Protein AF-A0A1F6RGQ3-F1 (afdb_monomer)

Solvent-accessible surface area (backbone atoms only — not comparable to full-atom values): 19215 Å² total; per-residue (Å²): 129,83,81,90,58,94,52,53,62,43,34,39,38,18,17,31,73,77,23,48,53,70,57,53,47,50,30,49,38,47,35,77,50,31,28,54,48,66,13,35,48,62,77,58,36,88,62,44,68,68,55,43,74,73,49,73,58,72,74,82,49,73,66,56,50,46,48,50,39,33,23,44,48,41,10,40,60,72,19,42,63,79,27,60,59,76,92,80,70,94,81,65,55,71,70,44,52,53,52,32,59,61,49,69,73,38,85,64,54,86,68,50,71,46,72,64,48,40,41,51,54,50,54,51,51,56,13,48,76,67,73,15,45,21,43,34,46,45,34,36,70,33,49,82,26,49,72,62,44,36,73,78,36,78,67,36,38,37,32,37,26,40,49,58,67,56,39,29,43,52,53,37,78,67,35,85,52,66,71,43,66,74,50,53,76,63,56,48,53,52,53,45,51,53,34,51,55,37,48,60,54,43,59,77,70,33,73,88,36,43,47,80,43,50,38,64,51,44,41,77,40,40,70,64,47,48,42,56,49,20,58,72,66,77,47,80,75,53,80,58,31,60,74,35,72,38,85,54,97,84,45,89,89,30,80,90,42,68,43,66,68,60,64,66,68,58,48,36,74,81,72,46,54,60,66,53,49,41,53,48,47,69,78,37,44,77,58,29,61,78,69,72,49,79,81,72,94,52,76,94,45,83,91,65,39,62,65,54,57,56,49,50,74,71,50,89,48,81,81,31,51,64,52,33,52,56,48,51,55,51,53,51,35,52,77,68,73,40,85,132

Structure (mmCIF, N/CA/C/O backbone):
data_AF-A0A1F6RGQ3-F1
#
_entry.id   AF-A0A1F6RGQ3-F1
#
loop_
_atom_site.group_PDB
_atom_site.id
_atom_site.type_symbol
_atom_site.label_atom_id
_atom_site.label_alt_id
_atom_site.label_comp_id
_atom_site.label_asym_id
_atom_site.label_entity_id
_atom_site.label_seq_id
_atom_site.pdbx_PDB_ins_code
_atom_site.Cartn_x
_atom_site.Cartn_y
_atom_site.Cartn_z
_atom_site.occupancy
_atom_site.B_iso_or_equiv
_atom_site.auth_seq_id
_atom_site.auth_comp_id
_atom_site.auth_asym_id
_atom_site.auth_atom_id
_atom_site.pdbx_PDB_model_num
ATOM 1 N N . MET A 1 1 ? -12.127 -12.716 16.229 1.00 34.88 1 MET A N 1
ATOM 2 C CA . MET A 1 1 ? -13.567 -12.555 16.547 1.00 34.88 1 MET A CA 1
ATOM 3 C C . MET A 1 1 ? -14.310 -12.128 15.283 1.00 34.88 1 MET A C 1
ATOM 5 O O . MET A 1 1 ? -13.694 -11.434 14.484 1.00 34.88 1 MET A O 1
ATOM 9 N N . PRO A 1 2 ? -15.579 -12.515 15.053 1.00 36.00 2 PRO A N 1
ATOM 10 C CA . PRO A 1 2 ? -16.375 -11.900 13.990 1.00 36.00 2 PRO A CA 1
ATOM 11 C C . PRO A 1 2 ? -16.543 -10.401 14.289 1.00 36.00 2 PRO A C 1
ATOM 13 O O . PRO A 1 2 ? -16.794 -10.032 15.439 1.00 36.00 2 PRO A O 1
ATOM 16 N N . ARG A 1 3 ? -16.352 -9.539 13.280 1.00 51.22 3 ARG A N 1
ATOM 17 C CA . ARG A 1 3 ? -16.480 -8.080 13.424 1.00 51.22 3 ARG A CA 1
ATOM 18 C C . ARG A 1 3 ? -17.879 -7.735 13.932 1.00 51.22 3 ARG A C 1
ATOM 20 O O . ARG A 1 3 ? -18.865 -7.994 13.255 1.00 51.22 3 ARG A O 1
ATOM 27 N N . LYS A 1 4 ? -17.951 -7.153 15.130 1.00 42.56 4 LYS A N 1
ATOM 28 C CA . LYS A 1 4 ? -19.197 -6.694 15.768 1.00 42.56 4 LYS A CA 1
ATOM 29 C C . LYS A 1 4 ? -19.623 -5.276 15.343 1.00 42.56 4 LYS A C 1
ATOM 31 O O . LYS A 1 4 ? -20.556 -4.740 15.921 1.00 42.56 4 LYS A O 1
ATOM 36 N N . GLU A 1 5 ? -18.958 -4.654 14.370 1.00 54.88 5 GLU A N 1
ATOM 37 C CA . GLU A 1 5 ? -19.299 -3.308 13.884 1.00 54.88 5 GLU A CA 1
ATOM 38 C C . GLU A 1 5 ? -19.708 -3.318 12.412 1.00 54.88 5 GLU A C 1
ATOM 40 O O . GLU A 1 5 ? -19.164 -4.082 11.619 1.00 54.88 5 GLU A O 1
ATOM 45 N N . ASN A 1 6 ? -20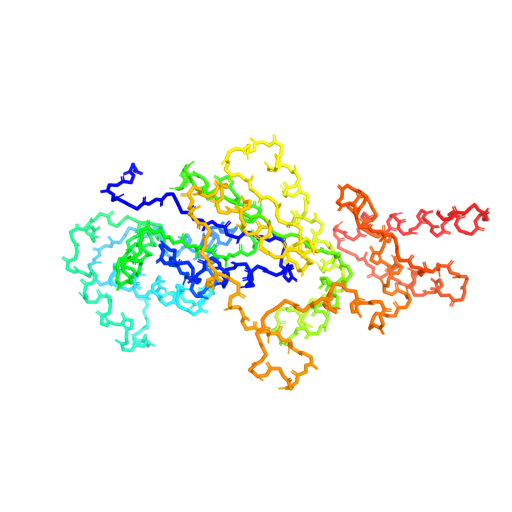.614 -2.401 12.055 1.00 58.72 6 ASN A N 1
ATOM 46 C CA . ASN A 1 6 ? -21.147 -2.130 10.710 1.00 58.72 6 ASN A CA 1
ATOM 47 C C . ASN A 1 6 ? -20.094 -1.670 9.670 1.00 58.72 6 ASN A C 1
ATOM 49 O O . ASN A 1 6 ? -20.450 -1.100 8.638 1.00 58.72 6 ASN A O 1
ATOM 53 N N . LEU A 1 7 ? -18.797 -1.872 9.920 1.00 70.50 7 LEU A N 1
ATOM 54 C CA . LEU A 1 7 ? -17.732 -1.475 9.006 1.00 70.50 7 LEU A CA 1
ATOM 55 C C . LEU A 1 7 ? -17.520 -2.540 7.925 1.00 70.50 7 LEU A C 1
ATOM 57 O O . LEU A 1 7 ? -17.361 -3.729 8.213 1.00 70.50 7 LEU A O 1
ATOM 61 N N . LYS A 1 8 ? -17.458 -2.099 6.664 1.00 85.75 8 LYS A N 1
ATOM 62 C CA . LYS A 1 8 ? -17.125 -2.947 5.511 1.00 85.75 8 LYS A CA 1
ATOM 63 C C . LYS A 1 8 ? -15.714 -3.543 5.667 1.00 85.75 8 LYS A C 1
ATOM 65 O O . LYS A 1 8 ? -14.856 -3.000 6.370 1.00 85.75 8 LYS A O 1
ATOM 70 N N . SER A 1 9 ? -15.456 -4.643 4.953 1.00 90.81 9 SER A N 1
ATOM 71 C CA . SER A 1 9 ? -14.143 -5.316 4.895 1.00 90.81 9 SER A CA 1
ATOM 72 C C . SER A 1 9 ? -12.971 -4.331 4.753 1.00 90.81 9 SER A C 1
ATOM 74 O O . SER A 1 9 ? -13.055 -3.406 3.944 1.00 90.81 9 SER A O 1
ATOM 76 N N . PRO A 1 10 ? -11.860 -4.486 5.487 1.00 95.75 10 PRO A N 1
ATOM 77 C CA . PRO A 1 10 ? -10.754 -3.536 5.420 1.00 95.75 10 PRO A CA 1
ATOM 78 C C . PRO A 1 10 ? -10.002 -3.649 4.093 1.00 95.75 10 PRO A C 1
ATOM 80 O O . PRO A 1 10 ? -10.051 -4.680 3.417 1.00 95.75 10 PRO A O 1
ATOM 83 N N . ILE A 1 11 ? -9.269 -2.596 3.738 1.00 98.31 11 ILE A N 1
ATOM 84 C CA . ILE A 1 11 ? -8.429 -2.574 2.539 1.00 98.31 11 ILE A CA 1
ATOM 85 C C . ILE A 1 11 ? -6.959 -2.549 2.949 1.00 98.31 11 ILE A C 1
ATOM 87 O O . ILE A 1 11 ? -6.552 -1.722 3.764 1.00 98.31 11 ILE A O 1
ATOM 91 N N . PHE A 1 12 ? -6.150 -3.400 2.322 1.00 98.00 12 PHE A N 1
ATOM 92 C CA . PHE A 1 12 ? -4.697 -3.390 2.468 1.00 98.00 12 PHE A CA 1
ATOM 93 C C . PHE A 1 12 ? -4.026 -3.154 1.120 1.00 98.00 12 PHE A C 1
ATOM 95 O O . PHE A 1 12 ? -4.001 -4.033 0.257 1.00 98.00 12 PHE A O 1
ATOM 102 N N . ILE A 1 13 ? -3.428 -1.974 0.955 1.00 98.31 13 ILE A N 1
ATOM 103 C CA . ILE A 1 13 ? -2.557 -1.680 -0.182 1.00 98.31 13 ILE A CA 1
ATOM 104 C C . ILE A 1 13 ? -1.161 -2.214 0.126 1.00 98.31 13 ILE A C 1
ATOM 106 O O . ILE A 1 13 ? -0.421 -1.693 0.964 1.00 98.31 13 ILE A O 1
ATOM 110 N N . CYS A 1 14 ? -0.800 -3.250 -0.607 1.00 96.00 14 CYS A N 1
ATOM 111 C CA . CYS A 1 14 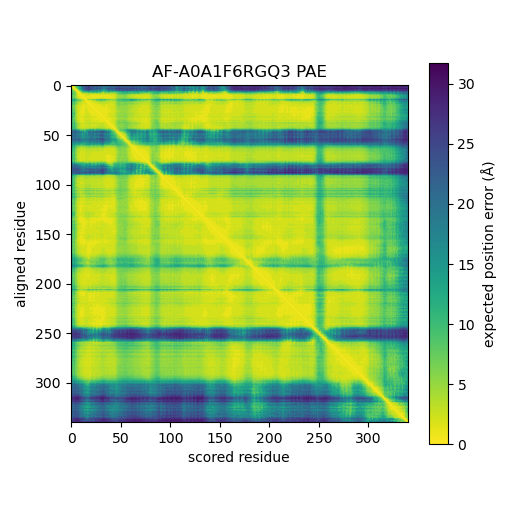? 0.486 -3.907 -0.572 1.00 96.00 14 CYS A CA 1
ATOM 112 C C . CYS A 1 14 ? 1.411 -3.361 -1.672 1.00 96.00 14 CYS A C 1
ATOM 114 O O . CYS A 1 14 ? 1.079 -2.435 -2.412 1.00 96.00 14 CYS A O 1
ATOM 116 N N . GLY A 1 15 ? 2.627 -3.899 -1.715 1.00 85.81 15 GLY A N 1
ATOM 117 C CA . GLY A 1 15 ? 3.699 -3.458 -2.595 1.00 85.81 15 GLY A CA 1
ATOM 118 C C . GLY A 1 15 ? 3.452 -3.724 -4.078 1.00 85.81 15 GLY A C 1
ATOM 119 O O . GLY A 1 15 ? 2.352 -4.071 -4.477 1.00 85.81 15 GLY A O 1
ATOM 120 N N . CYS A 1 16 ? 4.467 -3.530 -4.920 1.00 90.25 16 CYS A N 1
ATOM 121 C CA . CYS A 1 16 ? 5.871 -3.281 -4.560 1.00 90.25 16 CYS A CA 1
ATOM 122 C C . CYS A 1 16 ? 6.139 -1.846 -4.052 1.00 90.25 16 CYS A C 1
ATOM 124 O O . CYS A 1 16 ? 5.550 -0.873 -4.529 1.00 90.25 16 CYS A O 1
ATOM 126 N N . SER A 1 17 ? 7.088 -1.689 -3.118 1.00 89.50 17 SER A N 1
ATOM 127 C CA . SER A 1 17 ? 7.594 -0.371 -2.696 1.00 89.50 17 SER A CA 1
ATOM 128 C C . SER A 1 17 ? 7.969 0.496 -3.909 1.00 89.50 17 SER A C 1
ATOM 130 O O . SER A 1 17 ? 8.461 -0.014 -4.916 1.00 89.50 17 SER A O 1
ATOM 132 N N . ARG A 1 18 ? 7.694 1.806 -3.824 1.00 91.06 18 ARG A N 1
ATOM 133 C CA . ARG A 1 18 ? 7.880 2.811 -4.901 1.00 91.06 18 ARG A CA 1
ATOM 134 C C . ARG A 1 18 ? 7.070 2.600 -6.188 1.00 91.06 18 ARG A C 1
ATOM 136 O O . ARG A 1 18 ? 7.285 3.308 -7.175 1.00 91.06 18 ARG A O 1
ATOM 143 N N . SER A 1 19 ? 6.085 1.706 -6.172 1.00 94.00 19 SER A N 1
ATOM 144 C CA . SER A 1 19 ? 5.212 1.459 -7.329 1.00 94.00 19 SER A CA 1
ATOM 145 C C . SER A 1 19 ? 3.977 2.358 -7.387 1.00 94.00 19 SER A C 1
ATOM 147 O O . SER A 1 19 ? 3.141 2.167 -8.255 1.00 94.00 19 SER A O 1
ATOM 149 N N . GLY A 1 20 ? 3.853 3.349 -6.496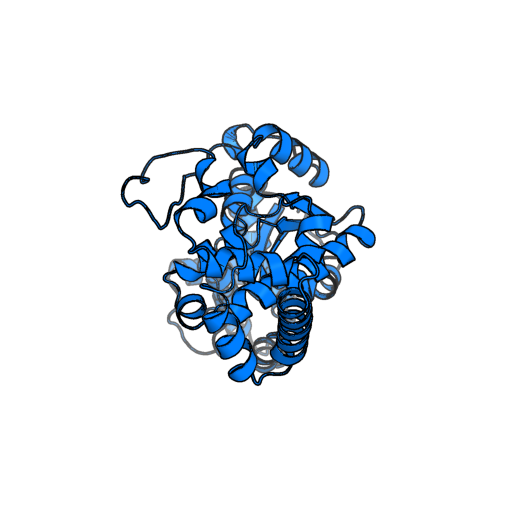 1.00 93.19 20 GLY A N 1
ATOM 150 C CA . GLY A 1 20 ? 2.681 4.235 -6.433 1.00 93.19 20 GLY A CA 1
ATOM 151 C C . GLY A 1 20 ? 1.660 3.866 -5.353 1.00 93.19 20 GLY A C 1
ATOM 152 O O . GLY A 1 20 ? 0.531 4.338 -5.399 1.00 93.19 20 GLY A O 1
ATOM 153 N N . THR A 1 21 ? 2.045 3.082 -4.346 1.00 95.19 21 THR A N 1
ATOM 154 C CA . THR A 1 21 ? 1.181 2.710 -3.210 1.00 95.19 21 THR A CA 1
ATOM 155 C C . THR A 1 21 ? 0.600 3.927 -2.471 1.00 95.19 21 THR A C 1
ATOM 157 O O . THR A 1 21 ? -0.574 3.938 -2.115 1.00 95.19 21 THR A O 1
ATOM 160 N N . THR A 1 22 ? 1.379 5.001 -2.298 1.00 93.19 22 THR A N 1
ATOM 161 C CA . THR A 1 22 ? 0.897 6.269 -1.711 1.00 93.19 22 THR A CA 1
ATOM 162 C C . THR A 1 22 ? -0.114 6.993 -2.601 1.00 93.19 22 THR A C 1
ATOM 164 O O . THR A 1 22 ? -1.073 7.567 -2.084 1.00 93.19 22 THR A O 1
ATOM 167 N N . LEU A 1 23 ? 0.075 6.957 -3.927 1.00 94.50 23 LEU A N 1
ATOM 168 C CA . LEU A 1 23 ? -0.900 7.494 -4.880 1.00 94.50 23 LEU A CA 1
ATOM 169 C C . LEU A 1 23 ? -2.220 6.730 -4.745 1.00 94.50 23 LEU A C 1
ATOM 171 O O . LEU A 1 23 ? -3.254 7.350 -4.531 1.00 94.50 23 LEU A O 1
ATOM 175 N N . LEU A 1 24 ? -2.165 5.397 -4.755 1.00 96.06 24 LEU A N 1
ATOM 176 C CA . LEU A 1 24 ? -3.346 4.548 -4.623 1.00 96.06 24 LEU A CA 1
ATOM 177 C C . LEU A 1 24 ? -4.088 4.765 -3.295 1.00 96.06 24 LEU A C 1
ATOM 179 O O . LEU A 1 24 ? -5.308 4.898 -3.282 1.00 96.06 24 LEU A O 1
ATOM 183 N N . ARG A 1 25 ? -3.357 4.910 -2.183 1.00 96.88 25 ARG A N 1
ATOM 184 C CA . ARG A 1 25 ? -3.954 5.280 -0.891 1.00 96.88 25 ARG A CA 1
ATOM 185 C C . ARG A 1 25 ? -4.657 6.635 -0.949 1.00 96.88 25 ARG A C 1
ATOM 187 O O . ARG A 1 25 ? -5.688 6.816 -0.314 1.00 96.88 25 ARG A O 1
ATOM 194 N N . THR A 1 26 ? -4.076 7.599 -1.660 1.00 95.69 26 THR A N 1
ATOM 195 C CA . THR A 1 26 ? -4.649 8.946 -1.788 1.00 95.69 26 THR A CA 1
ATOM 196 C C . THR A 1 26 ? -5.941 8.905 -2.595 1.00 95.69 26 THR A C 1
ATOM 198 O O . THR A 1 26 ? -6.927 9.480 -2.153 1.00 95.69 26 THR A O 1
ATOM 201 N N . ILE A 1 27 ? -5.951 8.165 -3.708 1.00 97.31 27 ILE A N 1
ATOM 202 C CA . ILE A 1 27 ? -7.139 7.915 -4.536 1.00 97.31 27 ILE A CA 1
ATOM 203 C C . ILE A 1 27 ? -8.269 7.328 -3.687 1.00 97.31 27 ILE A C 1
ATOM 205 O O . ILE A 1 27 ? -9.353 7.899 -3.634 1.00 97.31 27 ILE A O 1
ATOM 209 N N . LEU A 1 28 ? -8.004 6.227 -2.972 1.00 98.00 28 LEU A N 1
ATOM 210 C CA . LEU A 1 28 ? -9.019 5.593 -2.128 1.00 98.00 28 LEU A CA 1
ATOM 211 C C . LEU A 1 28 ? -9.446 6.492 -0.966 1.00 98.00 28 LEU A C 1
ATOM 213 O O . LEU A 1 28 ? -10.622 6.578 -0.657 1.00 98.00 28 LEU A O 1
ATOM 217 N N . GLY A 1 29 ? -8.515 7.215 -0.346 1.00 96.75 29 GLY A N 1
ATOM 218 C CA . GLY A 1 29 ? -8.822 8.118 0.761 1.00 96.75 29 GLY A CA 1
ATOM 219 C C . GLY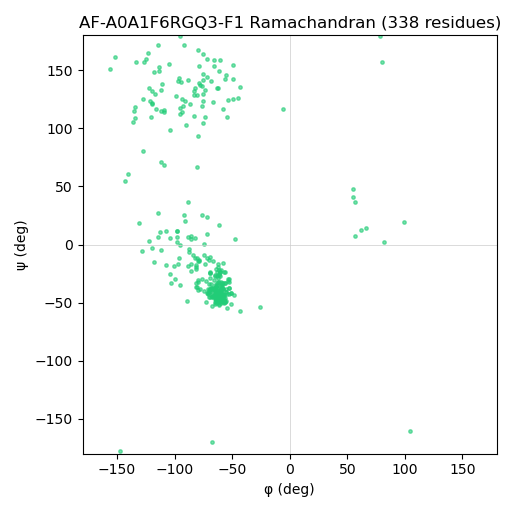 A 1 29 ? -9.602 9.377 0.384 1.00 96.75 29 GLY A C 1
ATOM 220 O O . GLY A 1 29 ? -10.078 10.071 1.281 1.00 96.75 29 GLY A O 1
ATOM 221 N N . ASN A 1 30 ? -9.707 9.691 -0.909 1.00 96.94 30 ASN A N 1
ATOM 222 C CA . ASN A 1 30 ? -10.596 10.734 -1.409 1.00 96.94 30 ASN A CA 1
ATOM 223 C C . ASN A 1 30 ? -12.050 10.249 -1.526 1.00 96.94 30 ASN A C 1
ATOM 225 O O . ASN A 1 30 ? -12.928 11.089 -1.664 1.00 96.94 30 ASN A O 1
ATOM 229 N N . HIS A 1 31 ? -12.313 8.940 -1.458 1.00 98.19 31 HIS A N 1
ATOM 230 C CA . HIS A 1 31 ? -13.671 8.399 -1.447 1.00 98.19 31 HIS A CA 1
ATOM 231 C C . HIS A 1 31 ? -14.390 8.764 -0.137 1.00 98.19 31 HIS A C 1
ATOM 233 O O . HIS A 1 31 ? -13.798 8.708 0.952 1.00 98.19 31 HIS A O 1
ATOM 239 N N . SER A 1 32 ? -15.678 9.095 -0.217 1.00 97.50 32 SER A N 1
ATOM 240 C CA . SER A 1 32 ? -16.499 9.517 0.926 1.00 97.50 32 SER A CA 1
ATOM 241 C C . SER A 1 32 ? -16.518 8.464 2.043 1.00 97.50 32 SER A C 1
ATOM 243 O O . SER A 1 32 ? -16.279 8.785 3.200 1.00 97.50 32 SER A O 1
ATOM 245 N N . ASN A 1 33 ? -16.668 7.190 1.677 1.00 97.19 33 ASN A N 1
ATOM 246 C CA . ASN A 1 33 ? -16.788 6.056 2.598 1.00 97.19 33 ASN A CA 1
ATOM 247 C C . ASN A 1 33 ? -15.462 5.405 3.067 1.00 97.19 33 ASN A C 1
ATOM 249 O O . ASN A 1 33 ? -15.501 4.482 3.879 1.00 97.19 33 ASN A O 1
ATOM 253 N N . ILE A 1 34 ? -14.288 5.829 2.567 1.00 98.19 34 ILE A N 1
ATOM 254 C CA . ILE A 1 34 ? -12.997 5.177 2.883 1.00 98.19 34 ILE A CA 1
ATOM 255 C C . ILE A 1 34 ? -12.062 6.119 3.649 1.00 98.19 34 ILE A C 1
ATOM 257 O O . ILE A 1 34 ? -11.615 7.155 3.150 1.00 98.19 34 ILE A O 1
ATOM 261 N N . TYR A 1 35 ? -11.728 5.745 4.879 1.00 97.69 35 TYR A N 1
ATOM 262 C CA . TYR A 1 35 ? -10.747 6.418 5.720 1.00 97.69 35 TYR A CA 1
ATOM 263 C C . TYR A 1 35 ? -9.323 6.009 5.342 1.00 97.69 35 TYR A C 1
ATOM 265 O O . TYR A 1 35 ? -9.002 4.823 5.268 1.00 97.69 35 TYR A O 1
ATOM 273 N N . LYS A 1 36 ? -8.437 6.987 5.121 1.00 96.06 36 LYS A N 1
ATOM 274 C CA . LYS A 1 36 ? -7.022 6.725 4.816 1.00 96.06 36 LYS A CA 1
ATOM 275 C C . LYS A 1 36 ? -6.167 6.742 6.077 1.00 96.06 36 LYS A C 1
ATOM 277 O O . LYS A 1 36 ? -5.910 7.802 6.644 1.00 96.06 36 LYS A O 1
ATOM 282 N N . ILE A 1 37 ? -5.608 5.593 6.440 1.00 96.19 37 ILE A N 1
ATOM 283 C CA . ILE A 1 37 ? -4.566 5.533 7.469 1.00 96.19 37 ILE A CA 1
ATOM 284 C C . ILE A 1 37 ? -3.311 6.237 6.930 1.00 96.19 37 ILE A C 1
ATOM 286 O O . ILE A 1 37 ? -2.801 5.910 5.852 1.00 96.19 37 ILE A O 1
ATOM 290 N N . LYS A 1 38 ? -2.825 7.259 7.641 1.00 92.00 38 LYS A N 1
ATOM 291 C CA . LYS A 1 38 ? -1.776 8.169 7.147 1.00 92.00 38 LYS A CA 1
ATOM 292 C C . LYS A 1 38 ? -0.372 7.572 7.258 1.00 92.00 38 LYS A C 1
ATOM 294 O O . LYS A 1 38 ? 0.448 7.820 6.365 1.00 92.00 38 LYS A O 1
ATOM 299 N N . GLY A 1 39 ? -0.124 6.740 8.261 1.00 88.56 39 GLY A N 1
ATOM 300 C CA . GLY A 1 39 ? 1.129 6.018 8.461 1.00 88.56 39 GLY A CA 1
ATOM 301 C C . GLY A 1 39 ? 1.292 4.766 7.590 1.00 88.56 39 GLY A C 1
ATOM 302 O O . GLY A 1 39 ? 0.356 4.310 6.934 1.00 88.56 39 GLY A O 1
ATOM 303 N N . GLU A 1 40 ? 2.516 4.234 7.556 1.00 89.75 40 GLU A N 1
ATOM 304 C CA . GLU A 1 40 ? 2.811 2.823 7.250 1.00 89.75 40 GLU A CA 1
ATOM 305 C C . GLU A 1 40 ? 2.939 2.102 8.583 1.00 89.75 40 GLU A C 1
ATOM 307 O O . GLU A 1 40 ? 3.860 2.415 9.332 1.00 89.75 40 GLU A O 1
ATOM 312 N N . THR A 1 41 ? 2.025 1.197 8.924 1.00 88.00 41 THR A N 1
ATOM 313 C CA . THR A 1 41 ? 1.954 0.688 10.303 1.00 88.00 41 THR A CA 1
ATOM 314 C C . THR A 1 41 ? 3.006 -0.385 10.572 1.00 88.00 41 THR A C 1
ATOM 316 O O . THR A 1 41 ? 3.466 -0.532 11.698 1.00 88.00 41 THR A O 1
ATOM 319 N N . PHE A 1 42 ? 3.396 -1.156 9.547 1.00 86.56 42 PHE A N 1
ATOM 320 C CA . PHE A 1 42 ? 4.290 -2.320 9.663 1.00 86.56 42 PHE A CA 1
ATOM 321 C C . PHE A 1 42 ? 3.824 -3.421 10.638 1.00 86.56 42 PHE A C 1
ATOM 323 O O . PHE A 1 42 ? 4.545 -4.408 10.820 1.00 86.56 42 PHE A O 1
ATOM 330 N N . LEU A 1 43 ? 2.608 -3.316 11.186 1.00 84.81 43 LEU A N 1
ATOM 331 C CA . LEU A 1 43 ? 2.037 -4.257 12.158 1.00 84.81 43 LEU A CA 1
ATOM 332 C C . LEU A 1 43 ? 1.852 -5.659 11.579 1.00 84.81 43 LEU A C 1
ATOM 334 O O . LEU A 1 43 ? 2.084 -6.655 12.254 1.00 84.81 43 LEU A O 1
ATOM 338 N N . PHE A 1 44 ? 1.511 -5.752 10.296 1.00 86.50 44 PHE A N 1
ATOM 339 C CA . PHE A 1 44 ? 1.239 -7.024 9.628 1.00 86.50 44 PHE A CA 1
ATOM 340 C C . PHE A 1 44 ? 2.485 -7.624 8.954 1.00 86.50 44 PHE A C 1
ATOM 342 O O . PHE A 1 44 ? 2.367 -8.386 7.999 1.00 86.50 44 PHE A O 1
ATOM 349 N N . THR A 1 45 ? 3.695 -7.292 9.429 1.00 77.25 45 THR A N 1
ATOM 350 C CA . THR A 1 45 ? 4.972 -7.706 8.809 1.00 77.25 45 THR A CA 1
ATOM 351 C C . THR A 1 45 ? 5.814 -8.651 9.686 1.00 77.25 45 THR A C 1
ATOM 353 O O . THR A 1 45 ? 5.511 -8.889 10.853 1.00 77.25 45 THR A O 1
ATOM 356 N N . LYS A 1 46 ? 6.913 -9.218 9.145 1.00 59.50 46 LYS A N 1
ATOM 357 C CA . LYS A 1 46 ? 7.803 -10.177 9.856 1.00 59.50 46 LYS A CA 1
ATOM 358 C C . LYS A 1 46 ? 8.423 -9.657 11.152 1.00 59.50 46 LYS A C 1
ATOM 360 O O . LYS A 1 46 ? 8.928 -10.477 11.915 1.00 59.50 46 LYS A O 1
ATOM 365 N N . ASN A 1 47 ? 8.419 -8.347 11.412 1.00 58.41 47 ASN A N 1
ATOM 366 C CA . ASN A 1 47 ? 9.010 -7.759 12.623 1.00 58.41 47 ASN A CA 1
ATOM 367 C C . ASN A 1 47 ? 8.215 -8.032 13.910 1.00 58.41 47 ASN A C 1
ATOM 369 O O . ASN A 1 47 ? 8.404 -7.371 14.928 1.00 58.41 47 ASN A O 1
ATOM 373 N N . LYS A 1 48 ? 7.428 -9.109 13.879 1.00 55.69 48 LYS A N 1
ATOM 374 C CA . LYS A 1 48 ? 6.977 -9.915 15.002 1.00 55.69 48 LYS A CA 1
ATOM 375 C C . LYS A 1 48 ? 7.921 -9.856 16.202 1.00 55.69 48 LYS A C 1
ATOM 377 O O . LYS A 1 48 ? 7.449 -9.451 17.232 1.00 55.69 48 LYS A O 1
ATOM 382 N N . LYS A 1 49 ? 9.231 -10.123 16.125 1.00 48.75 49 LYS A N 1
ATOM 383 C CA . LYS A 1 49 ? 10.080 -10.166 17.346 1.00 48.75 49 LYS A CA 1
ATOM 384 C C . LYS A 1 49 ? 10.109 -8.882 18.197 1.00 48.75 49 LYS A C 1
ATOM 386 O O . LYS A 1 49 ? 10.139 -8.996 19.414 1.00 48.75 49 LYS A O 1
ATOM 391 N N . LEU A 1 50 ? 10.107 -7.689 17.594 1.00 51.34 50 LEU A N 1
ATOM 392 C CA . LEU A 1 50 ? 10.117 -6.428 18.358 1.00 51.34 50 LEU A CA 1
ATOM 393 C C . LEU A 1 50 ? 8.726 -6.089 18.913 1.00 51.34 50 LEU A C 1
ATOM 395 O O . LEU A 1 50 ? 8.616 -5.653 20.051 1.00 51.34 50 LEU A O 1
ATOM 399 N N . ILE A 1 51 ? 7.682 -6.358 18.126 1.00 54.03 51 ILE A N 1
ATOM 400 C CA . ILE A 1 51 ? 6.273 -6.193 18.513 1.00 54.03 51 ILE A CA 1
ATOM 401 C C . ILE A 1 51 ? 5.921 -7.212 19.618 1.00 54.03 51 ILE A C 1
ATOM 403 O O . ILE A 1 51 ? 5.512 -6.842 20.705 1.00 54.03 51 ILE A O 1
ATOM 407 N N . ILE A 1 52 ? 6.188 -8.494 19.387 1.00 50.38 52 ILE A N 1
ATOM 408 C CA . ILE A 1 52 ? 5.945 -9.634 20.282 1.00 50.38 52 ILE A CA 1
ATOM 409 C C . ILE A 1 52 ? 6.674 -9.477 21.620 1.00 50.38 52 ILE A C 1
ATOM 411 O O . ILE A 1 52 ? 6.037 -9.625 22.653 1.00 50.38 52 ILE A O 1
ATOM 415 N N . ASN A 1 53 ? 7.961 -9.106 21.649 1.00 51.16 53 ASN A N 1
ATOM 416 C CA . ASN A 1 53 ? 8.669 -8.952 22.930 1.00 51.16 53 ASN A CA 1
ATOM 417 C C . ASN A 1 53 ? 8.108 -7.809 23.797 1.00 51.16 53 ASN A C 1
ATOM 419 O O . ASN A 1 53 ? 8.221 -7.864 25.020 1.00 51.16 53 ASN A O 1
ATOM 423 N N . ALA A 1 54 ? 7.516 -6.781 23.184 1.00 51.62 54 ALA A N 1
ATOM 424 C CA . ALA A 1 54 ? 6.832 -5.710 23.904 1.00 51.62 54 ALA A CA 1
ATOM 425 C C . ALA A 1 54 ? 5.392 -6.088 24.316 1.00 51.62 54 ALA A C 1
ATOM 427 O O . ALA A 1 54 ? 4.836 -5.430 25.188 1.00 51.62 54 ALA A O 1
ATOM 428 N N . LEU A 1 55 ? 4.796 -7.129 23.714 1.00 52.41 55 LEU A N 1
ATOM 429 C CA . LEU A 1 55 ? 3.345 -7.381 23.717 1.00 52.41 55 LEU A CA 1
ATOM 430 C C . LEU A 1 55 ? 2.924 -8.797 24.161 1.00 52.41 55 LEU A C 1
ATOM 432 O O . LEU A 1 55 ? 1.738 -9.048 24.323 1.00 52.41 55 LEU A O 1
ATOM 436 N N . GLU A 1 56 ? 3.856 -9.727 24.401 1.00 50.22 56 GLU A N 1
ATOM 437 C CA . GLU A 1 56 ? 3.571 -11.021 25.058 1.00 50.22 56 GLU A CA 1
ATOM 438 C C . GLU A 1 56 ? 3.336 -10.882 26.570 1.00 50.22 56 GLU A C 1
ATOM 440 O O . GLU A 1 56 ? 2.898 -11.826 27.230 1.00 50.22 56 GLU A O 1
ATOM 445 N N . LYS A 1 57 ? 3.590 -9.699 27.141 1.00 55.44 57 LYS A N 1
ATOM 446 C CA . LYS A 1 57 ? 3.116 -9.381 28.485 1.00 55.44 57 LYS A CA 1
ATOM 447 C C . LYS A 1 57 ? 1.626 -9.076 28.401 1.00 55.44 57 LYS A C 1
ATOM 449 O O . LYS A 1 57 ? 1.227 -8.131 27.729 1.00 55.44 57 LYS A O 1
ATOM 454 N N . LYS A 1 58 ? 0.816 -9.869 29.104 1.00 57.44 58 LYS A N 1
ATOM 455 C CA . LYS A 1 58 ? -0.602 -9.571 29.327 1.00 57.44 58 LYS A CA 1
ATOM 456 C C . LYS A 1 58 ? -0.713 -8.125 29.820 1.00 57.44 58 LYS A C 1
ATOM 458 O O . LYS A 1 58 ? -0.058 -7.797 30.811 1.00 57.44 58 LYS A O 1
ATOM 463 N N . LEU A 1 59 ? -1.513 -7.299 29.142 1.00 69.69 59 LEU A N 1
ATOM 464 C CA . LEU A 1 59 ? -1.839 -5.953 29.616 1.00 69.69 59 LEU A CA 1
ATOM 465 C C . LEU A 1 59 ? -2.404 -6.103 31.028 1.00 69.69 59 LEU A C 1
ATOM 467 O O . LEU A 1 59 ? -3.446 -6.723 31.241 1.00 69.69 59 LEU A O 1
ATOM 471 N N . SER A 1 60 ? -1.626 -5.664 32.007 1.00 68.06 60 SER A N 1
ATOM 472 C CA . SER A 1 60 ? -1.844 -5.979 33.417 1.00 68.06 60 SER A CA 1
ATOM 473 C C . SER A 1 60 ? -2.589 -4.857 34.132 1.00 68.06 60 SER A C 1
ATOM 475 O O . SER A 1 60 ? -3.119 -5.072 35.221 1.00 68.06 60 SER A O 1
ATOM 477 N N . ASN A 1 61 ? -2.634 -3.658 33.540 1.00 77.38 61 ASN A N 1
ATOM 478 C CA . ASN A 1 61 ? -3.311 -2.497 34.104 1.00 77.38 61 ASN A CA 1
ATOM 479 C C . ASN A 1 61 ? -3.821 -1.518 33.017 1.00 77.38 61 ASN A C 1
ATOM 481 O O . ASN A 1 61 ? -3.318 -1.528 31.891 1.00 77.38 61 ASN A O 1
ATOM 485 N N . PRO A 1 62 ? -4.773 -0.623 33.353 1.00 82.44 62 PRO A N 1
ATOM 486 C CA . PRO A 1 62 ? -5.339 0.344 32.406 1.00 82.44 62 PRO A CA 1
ATOM 487 C C . PRO A 1 62 ? -4.333 1.327 31.789 1.00 82.44 62 PRO A C 1
ATOM 489 O O . PRO A 1 62 ? -4.559 1.807 30.679 1.00 82.44 62 PRO A O 1
ATOM 492 N N . ASN A 1 63 ? -3.223 1.634 32.473 1.00 84.44 63 ASN A N 1
ATOM 493 C CA . ASN A 1 63 ? -2.212 2.545 31.934 1.00 84.44 63 ASN A CA 1
ATOM 494 C C . ASN A 1 63 ? -1.472 1.903 30.755 1.00 84.44 63 ASN A C 1
ATOM 496 O O . ASN A 1 63 ? -1.261 2.566 29.744 1.00 84.44 63 ASN A O 1
ATOM 500 N N . GLU A 1 64 ? -1.135 0.614 30.840 1.00 82.31 64 GLU A N 1
ATOM 501 C CA . GLU A 1 64 ? -0.525 -0.131 29.729 1.00 82.31 64 GLU A CA 1
ATOM 502 C C . GLU A 1 64 ? -1.437 -0.143 28.495 1.00 82.31 64 GLU A C 1
ATOM 504 O O . GLU A 1 64 ? -0.979 0.152 27.389 1.00 82.31 64 GLU A O 1
ATOM 509 N N . THR A 1 65 ? -2.738 -0.391 28.681 1.00 86.25 65 THR A N 1
ATOM 510 C CA . THR A 1 65 ? -3.730 -0.323 27.595 1.00 86.25 65 THR A CA 1
ATOM 511 C C . THR A 1 65 ? -3.790 1.073 26.980 1.00 86.25 65 THR A C 1
ATOM 513 O O . THR A 1 65 ? -3.768 1.219 25.756 1.00 86.25 65 THR A O 1
ATOM 516 N N . LYS A 1 66 ? -3.790 2.118 27.814 1.00 88.69 66 LYS A N 1
ATOM 517 C CA . LYS A 1 66 ? -3.785 3.512 27.361 1.00 88.69 66 LYS A CA 1
ATOM 518 C C . LYS A 1 66 ? -2.546 3.846 26.525 1.00 88.69 66 LYS A C 1
ATOM 520 O O . LYS A 1 66 ? -2.674 4.471 25.470 1.00 88.69 66 LYS A O 1
ATOM 525 N N . TYR A 1 67 ? -1.360 3.412 26.954 1.00 85.38 67 TYR A N 1
ATOM 526 C CA . TYR A 1 67 ? -0.115 3.612 26.204 1.00 85.38 67 TYR A CA 1
ATOM 527 C C . TYR A 1 67 ? -0.093 2.830 24.892 1.00 85.38 67 TYR A C 1
ATOM 529 O O . TYR A 1 67 ? 0.374 3.355 23.877 1.00 85.38 67 TYR A O 1
ATOM 537 N N . LEU A 1 68 ? -0.634 1.609 24.876 1.00 85.38 68 LEU A N 1
ATOM 538 C CA . LEU A 1 68 ? -0.792 0.837 23.647 1.00 85.38 68 LEU A CA 1
ATOM 539 C C . LEU A 1 68 ? -1.705 1.566 22.653 1.00 85.38 68 LEU A C 1
ATOM 541 O O . LEU A 1 68 ? -1.326 1.737 21.497 1.00 85.38 68 LEU A O 1
ATOM 545 N N . ILE A 1 69 ? -2.860 2.064 23.105 1.00 90.06 69 ILE A N 1
ATOM 546 C CA . ILE A 1 69 ? -3.775 2.869 22.282 1.00 90.06 69 ILE A CA 1
ATOM 547 C C . ILE A 1 69 ? -3.059 4.109 21.729 1.00 90.06 69 ILE A C 1
ATOM 549 O O . ILE A 1 69 ? -3.132 4.378 20.532 1.00 90.06 69 ILE A O 1
ATOM 553 N N . MET A 1 70 ? -2.312 4.841 22.561 1.00 89.12 70 MET A N 1
ATOM 554 C CA . MET A 1 70 ? -1.555 6.024 22.122 1.00 89.12 70 MET A CA 1
ATOM 555 C C . MET A 1 70 ? -0.497 5.678 21.069 1.00 89.12 70 MET A C 1
ATOM 557 O O . MET A 1 70 ? -0.371 6.386 20.070 1.00 89.12 70 MET A O 1
ATOM 561 N N . SER A 1 71 ? 0.209 4.565 21.256 1.00 86.00 71 SER A N 1
ATOM 562 C CA . SER A 1 71 ? 1.207 4.047 20.314 1.00 86.00 71 SER A CA 1
ATOM 563 C C . SER A 1 71 ? 0.576 3.683 18.970 1.00 86.00 71 SER A C 1
ATOM 565 O O . SER A 1 71 ? 1.045 4.080 17.903 1.00 86.00 71 SER A O 1
ATOM 567 N N . ILE A 1 72 ? -0.559 2.987 19.007 1.00 89.06 72 ILE A N 1
ATOM 568 C CA . ILE A 1 72 ? -1.298 2.617 17.802 1.00 89.06 72 ILE A CA 1
ATOM 569 C C . ILE A 1 72 ? -1.813 3.851 17.073 1.00 89.06 72 ILE A C 1
ATOM 571 O O . ILE A 1 72 ? -1.593 3.972 15.868 1.00 89.06 72 ILE A O 1
ATOM 575 N N . LEU A 1 73 ? -2.437 4.795 17.781 1.00 91.94 73 LEU A N 1
ATOM 576 C CA . LEU A 1 73 ? -2.866 6.061 17.195 1.00 91.94 73 LEU A CA 1
ATOM 577 C C . LEU A 1 73 ? -1.683 6.780 16.533 1.00 91.94 73 LEU A C 1
ATOM 579 O O . LEU A 1 73 ? -1.782 7.154 15.366 1.00 91.94 73 LEU A O 1
ATOM 583 N N . ALA A 1 74 ? -0.545 6.909 17.220 1.00 88.19 74 ALA A N 1
ATOM 584 C CA . ALA A 1 74 ? 0.654 7.525 16.655 1.00 88.19 74 ALA A CA 1
ATOM 585 C C . ALA A 1 74 ? 1.119 6.800 15.378 1.00 88.19 74 ALA A C 1
ATOM 587 O O . ALA A 1 74 ? 1.358 7.446 14.359 1.00 88.19 74 ALA A O 1
ATOM 588 N N . SER A 1 75 ? 1.140 5.462 15.371 1.00 87.44 75 SER A N 1
ATOM 589 C CA . SER A 1 75 ? 1.484 4.667 14.183 1.00 87.44 75 SER A CA 1
ATOM 590 C C . SER A 1 75 ? 0.506 4.888 13.019 1.00 87.44 75 SER A C 1
ATOM 592 O O . SER A 1 75 ? 0.924 4.992 11.864 1.00 87.44 75 SER A O 1
ATOM 594 N N . LEU A 1 76 ? -0.794 5.041 13.296 1.00 92.12 76 LEU A N 1
ATOM 595 C CA . LEU A 1 76 ? -1.813 5.337 12.282 1.00 92.12 76 LEU A CA 1
ATOM 596 C C . LEU A 1 76 ? -1.634 6.730 11.646 1.00 92.12 76 LEU A C 1
ATOM 598 O O . LEU A 1 76 ? -1.968 6.909 10.468 1.00 92.12 76 LEU A O 1
ATOM 602 N N . PHE A 1 77 ? -1.092 7.707 12.383 1.00 89.75 77 PHE A N 1
ATOM 603 C CA . PHE A 1 77 ? -0.838 9.068 11.891 1.00 89.75 77 PHE A CA 1
ATOM 604 C C . PHE A 1 77 ? 0.540 9.237 11.237 1.00 89.75 77 PHE A C 1
ATOM 606 O O . PHE A 1 77 ? 0.629 9.787 10.136 1.00 89.75 77 PHE A O 1
ATOM 613 N N . GLU A 1 78 ? 1.593 8.769 11.899 1.00 83.75 78 GLU A N 1
ATOM 614 C CA . GLU A 1 78 ? 2.996 9.078 11.591 1.00 83.75 78 GLU A CA 1
ATOM 615 C C . GLU A 1 78 ? 3.705 7.913 10.882 1.00 83.75 78 GLU A C 1
ATOM 617 O O . GLU A 1 78 ? 4.604 8.122 10.067 1.00 83.75 78 GLU A O 1
ATOM 622 N N . GLY A 1 79 ? 3.229 6.683 11.097 1.00 81.50 79 GLY A N 1
ATOM 623 C CA . GLY A 1 79 ? 3.830 5.461 10.573 1.00 81.50 79 GLY A CA 1
ATOM 624 C C . GLY A 1 79 ? 5.063 4.993 11.346 1.00 81.50 79 GLY A C 1
ATOM 625 O O . GLY A 1 79 ? 5.513 5.609 12.307 1.00 81.50 79 GLY A O 1
ATOM 626 N N . GLY A 1 80 ? 5.625 3.875 10.890 1.00 68.38 80 GLY A N 1
ATOM 627 C CA . GLY A 1 80 ? 6.808 3.247 11.465 1.00 68.38 80 GLY A CA 1
ATOM 628 C C . GLY A 1 80 ? 6.524 2.405 12.714 1.00 68.38 80 GLY A C 1
ATOM 629 O O . GLY A 1 80 ? 5.550 2.605 13.436 1.00 68.38 80 GLY A O 1
ATOM 630 N N . LEU A 1 81 ? 7.441 1.467 12.982 1.00 55.34 81 LEU A N 1
ATOM 631 C CA . LEU A 1 81 ? 7.503 0.716 14.245 1.00 55.34 81 LEU A CA 1
ATOM 632 C C . LEU A 1 81 ? 8.030 1.573 15.405 1.00 55.34 81 LEU A C 1
ATOM 634 O O . LEU A 1 81 ? 7.839 1.213 16.558 1.00 55.34 81 LEU A O 1
ATOM 638 N N . ASN A 1 82 ? 8.668 2.712 15.108 1.00 49.81 82 ASN A N 1
ATOM 639 C CA . ASN A 1 82 ? 9.151 3.658 16.120 1.00 49.81 82 ASN A CA 1
ATOM 640 C C . ASN A 1 82 ? 7.997 4.280 16.927 1.00 49.81 82 ASN A C 1
ATOM 642 O O . ASN A 1 82 ? 8.223 4.747 18.037 1.00 49.81 82 ASN A O 1
ATOM 646 N N . ALA A 1 83 ? 6.776 4.250 16.380 1.00 49.69 83 ALA A N 1
ATOM 647 C CA . ALA A 1 83 ? 5.543 4.643 17.055 1.00 49.69 83 ALA A CA 1
ATOM 648 C C . ALA A 1 83 ? 4.907 3.504 17.875 1.00 49.69 83 ALA A C 1
ATOM 650 O O . ALA A 1 83 ? 3.837 3.692 18.439 1.00 49.69 83 ALA A O 1
ATOM 651 N N . ILE A 1 84 ? 5.559 2.341 17.976 1.00 57.16 84 ILE A N 1
ATOM 652 C CA . ILE A 1 84 ? 5.262 1.304 18.970 1.00 57.16 84 ILE A CA 1
ATOM 653 C C . ILE A 1 84 ? 6.430 1.308 19.966 1.00 57.16 84 ILE A C 1
ATOM 655 O O . ILE A 1 84 ? 7.270 0.402 19.927 1.00 57.16 84 ILE A O 1
ATOM 659 N N . PRO A 1 85 ? 6.606 2.353 20.797 1.00 49.41 85 PRO A N 1
ATOM 660 C CA . PRO A 1 85 ? 7.717 2.376 21.716 1.00 49.41 85 PRO A CA 1
ATOM 661 C C . PRO A 1 85 ? 7.367 1.494 22.912 1.00 49.41 85 PRO A C 1
ATOM 663 O O . PRO A 1 85 ? 6.252 1.503 23.428 1.00 49.41 85 PRO A O 1
ATOM 666 N N . TYR A 1 86 ? 8.370 0.745 23.356 1.00 50.97 86 TYR A N 1
ATOM 667 C CA . TYR A 1 86 ? 8.689 0.548 24.765 1.00 50.97 86 TYR A CA 1
ATOM 668 C C . TYR A 1 86 ? 7.829 1.416 25.699 1.00 50.97 86 TYR A C 1
ATOM 670 O O . TYR A 1 86 ? 7.902 2.640 25.649 1.00 50.97 86 TYR A O 1
ATOM 678 N N . ILE A 1 87 ? 7.042 0.724 26.517 1.00 53.31 87 ILE A N 1
ATOM 679 C CA . ILE A 1 87 ? 5.859 1.099 27.311 1.00 53.31 87 ILE A CA 1
ATOM 680 C C . ILE A 1 87 ? 5.933 2.397 28.164 1.00 53.31 87 ILE A C 1
ATOM 682 O O . ILE A 1 87 ? 4.973 2.713 28.851 1.00 53.31 87 ILE A O 1
ATOM 686 N N . GLU A 1 88 ? 6.987 3.219 28.129 1.00 52.84 88 GLU A N 1
ATOM 687 C CA . GLU A 1 88 ? 7.192 4.273 29.142 1.00 52.84 88 GLU A CA 1
ATOM 688 C C . GLU A 1 88 ? 7.795 5.603 28.641 1.00 52.84 88 GLU A C 1
ATOM 690 O O . GLU A 1 88 ? 8.770 6.097 29.205 1.00 52.84 88 GLU A O 1
ATOM 695 N N . LYS A 1 89 ? 7.208 6.265 27.634 1.00 56.97 89 LYS A N 1
ATOM 696 C CA . LYS A 1 89 ? 7.473 7.708 27.428 1.00 56.97 89 LYS A CA 1
ATOM 697 C C . LYS A 1 89 ? 6.197 8.503 27.169 1.00 56.97 89 LYS A C 1
ATOM 699 O O . LYS A 1 89 ? 5.528 8.312 26.161 1.00 56.97 89 LYS A O 1
ATOM 704 N N . ASP A 1 90 ? 5.904 9.457 28.053 1.00 61.53 90 ASP A N 1
ATOM 705 C CA . ASP A 1 90 ? 4.754 10.375 27.988 1.00 61.53 90 ASP A CA 1
ATOM 706 C C . ASP A 1 90 ? 4.922 11.516 26.947 1.00 61.53 90 ASP A C 1
ATOM 708 O O . ASP A 1 90 ? 4.323 12.588 27.044 1.00 61.53 90 ASP A O 1
ATOM 712 N N . GLU A 1 91 ? 5.731 11.302 25.907 1.00 76.38 91 GLU A N 1
ATOM 713 C CA . GLU A 1 91 ? 6.074 12.308 24.885 1.00 76.38 91 GLU A CA 1
ATOM 714 C C . GLU A 1 91 ? 5.116 12.294 23.677 1.00 76.38 91 GLU A C 1
ATOM 716 O O . GLU A 1 91 ? 5.440 12.77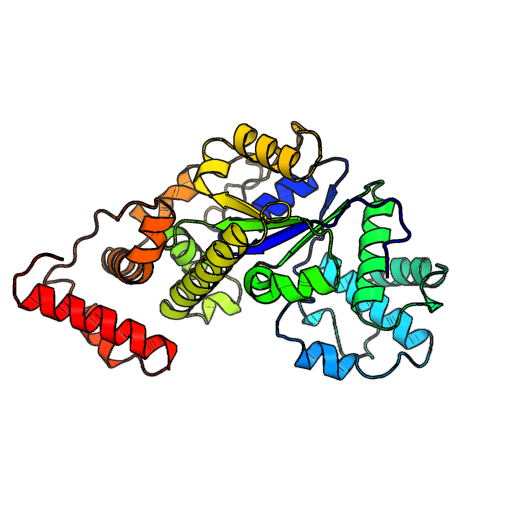9 22.595 1.00 76.38 91 GLU A O 1
ATOM 721 N N . PHE A 1 92 ? 3.913 11.739 23.834 1.00 83.31 92 PHE A N 1
ATOM 722 C CA . PHE A 1 92 ? 2.926 11.728 22.757 1.00 83.31 92 PHE A CA 1
ATOM 723 C C . PHE A 1 92 ? 2.333 13.126 22.510 1.00 83.31 92 PHE A C 1
ATOM 725 O O . PHE A 1 92 ? 2.055 13.859 23.466 1.00 83.31 92 PHE A O 1
ATOM 732 N N . PRO A 1 93 ? 2.039 13.495 21.249 1.00 87.19 93 PRO A N 1
ATOM 733 C CA . PRO A 1 93 ? 1.347 14.742 20.946 1.00 87.19 93 PRO A CA 1
ATOM 734 C C . PRO A 1 93 ? 0.002 14.872 21.680 1.00 87.19 93 PRO A C 1
ATOM 736 O O . PRO A 1 93 ? -0.738 13.899 21.828 1.00 87.19 93 PRO A O 1
ATOM 739 N N . ALA A 1 94 ? -0.379 16.095 22.061 1.00 91.12 94 ALA A N 1
ATOM 740 C CA . ALA A 1 94 ? -1.614 16.351 22.816 1.00 91.12 94 ALA A CA 1
ATOM 741 C C . ALA A 1 94 ? -2.886 15.813 22.128 1.00 91.12 94 ALA A C 1
ATOM 743 O O . ALA A 1 94 ? -3.820 15.370 22.795 1.00 91.12 94 ALA A O 1
ATOM 744 N N . TYR A 1 95 ? -2.921 15.810 20.791 1.00 91.25 95 TYR A N 1
ATOM 745 C CA . TYR A 1 95 ? -4.057 15.271 20.040 1.00 91.25 95 TYR A CA 1
ATOM 746 C C . TYR A 1 95 ? -4.189 13.744 20.179 1.00 91.25 95 TYR A C 1
ATOM 748 O O . TYR A 1 95 ? -5.314 13.250 20.227 1.00 91.25 95 TYR A O 1
ATOM 756 N N . ILE A 1 96 ? -3.069 13.018 20.296 1.00 91.88 96 ILE A N 1
ATOM 757 C CA . ILE A 1 96 ? -3.037 11.572 20.558 1.00 91.88 96 ILE A CA 1
ATOM 758 C C . ILE A 1 96 ? -3.511 11.288 21.983 1.00 91.88 96 ILE A C 1
ATOM 760 O O . ILE A 1 96 ? -4.354 10.416 22.172 1.00 91.88 96 ILE A O 1
ATOM 764 N N . LYS A 1 97 ? -3.026 12.059 22.971 1.00 92.19 97 LYS A N 1
ATOM 765 C CA . LYS A 1 97 ? -3.455 11.935 24.376 1.00 92.19 97 LYS A CA 1
ATOM 766 C C . LYS A 1 97 ? -4.975 12.083 24.504 1.00 92.19 97 LYS A C 1
ATOM 768 O O . LYS A 1 97 ? -5.624 11.184 25.022 1.00 92.19 97 LYS A O 1
ATOM 773 N N . ARG A 1 98 ? -5.549 13.135 23.907 1.00 94.94 98 ARG A N 1
ATOM 774 C CA . ARG A 1 98 ? -7.004 13.371 23.908 1.00 94.94 98 ARG A CA 1
ATOM 775 C C . ARG A 1 98 ? -7.796 12.233 23.256 1.00 94.94 98 ARG A C 1
ATOM 777 O O . ARG A 1 98 ? -8.799 11.802 23.804 1.00 94.94 98 ARG A O 1
ATOM 784 N N . MET A 1 99 ? -7.359 11.747 22.092 1.00 96.00 99 MET A N 1
ATOM 785 C CA . MET A 1 99 ? -8.023 10.618 21.423 1.00 96.00 99 MET A CA 1
ATOM 786 C C . MET A 1 99 ? -7.945 9.331 22.249 1.00 96.00 99 MET A C 1
ATOM 788 O O . MET A 1 99 ? -8.904 8.569 22.271 1.00 96.00 99 MET A O 1
ATOM 792 N N . SER A 1 100 ? -6.825 9.101 22.936 1.00 94.19 100 SER A N 1
ATOM 793 C CA . SER A 1 100 ? -6.687 7.977 23.858 1.00 94.19 100 SER A CA 1
ATOM 794 C C . SER A 1 100 ? -7.621 8.113 25.059 1.00 94.19 100 SER A C 1
ATOM 796 O O . SER A 1 100 ? -8.311 7.157 25.380 1.00 94.19 100 SER A O 1
ATOM 798 N N . ASP A 1 101 ? -7.728 9.299 25.669 1.00 95.19 101 ASP A N 1
ATOM 799 C CA . ASP A 1 101 ? -8.675 9.547 26.766 1.00 95.19 101 ASP A CA 1
ATOM 800 C C . ASP A 1 101 ? -10.128 9.269 26.347 1.00 95.19 101 ASP A C 1
ATOM 802 O O . ASP A 1 101 ? -10.859 8.609 27.081 1.00 95.19 101 ASP A O 1
ATOM 806 N N . GLU A 1 102 ? -10.530 9.710 25.148 1.00 96.06 102 GLU A N 1
ATOM 807 C CA . GLU A 1 102 ? -11.842 9.387 24.567 1.00 96.06 102 GLU A CA 1
ATOM 808 C C . GLU A 1 102 ? -12.011 7.863 24.405 1.00 96.06 102 GLU A C 1
ATOM 810 O O . GLU A 1 102 ? -13.001 7.291 24.866 1.00 96.06 102 GLU A O 1
ATOM 815 N N . LEU A 1 103 ? -11.028 7.187 23.800 1.00 95.56 103 LEU A N 1
ATOM 816 C CA . LEU A 1 103 ? -11.060 5.744 23.559 1.00 95.56 103 LEU A CA 1
ATOM 817 C C . LEU A 1 103 ? -11.072 4.913 24.839 1.00 95.56 103 LEU A C 1
ATOM 819 O O . LEU A 1 103 ? -11.753 3.898 24.855 1.00 95.56 103 LEU A O 1
ATOM 823 N N . MET A 1 104 ? -10.386 5.335 25.903 1.00 94.38 104 MET A N 1
ATOM 824 C CA . MET A 1 104 ? -10.349 4.625 27.189 1.00 94.38 104 MET A CA 1
ATOM 825 C C . MET A 1 104 ? -11.728 4.509 27.857 1.00 94.38 104 MET A C 1
ATOM 827 O O . MET A 1 104 ? -11.900 3.676 28.741 1.00 94.38 104 MET A O 1
ATOM 831 N N . THR A 1 105 ? -12.712 5.309 27.434 1.00 94.44 105 THR A N 1
ATOM 832 C CA . THR A 1 105 ? -14.109 5.206 27.896 1.00 94.44 105 THR A CA 1
ATOM 833 C C . THR A 1 105 ? -14.955 4.222 27.081 1.00 94.44 105 THR A C 1
ATOM 835 O O . THR A 1 105 ? -16.105 3.958 27.427 1.00 94.44 105 THR A O 1
ATOM 838 N N . HIS A 1 106 ? -14.408 3.681 25.990 1.00 92.75 106 HIS A N 1
ATOM 839 C CA . HIS A 1 106 ? -15.116 2.786 25.085 1.00 92.75 106 HIS A CA 1
ATOM 840 C C . HIS A 1 106 ? -15.243 1.378 25.685 1.00 92.75 106 HIS A C 1
ATOM 842 O O . HIS A 1 106 ? -14.260 0.802 26.142 1.00 92.75 106 HIS A O 1
ATOM 848 N N . GLU A 1 107 ? -16.424 0.759 25.580 1.00 90.62 107 GLU A N 1
ATOM 849 C CA . GLU A 1 107 ? -16.715 -0.575 26.149 1.00 90.62 107 GLU A CA 1
ATOM 850 C C . GLU A 1 107 ? -15.755 -1.687 25.682 1.00 90.62 107 GLU A C 1
ATOM 852 O O . GLU A 1 107 ? -15.579 -2.703 26.345 1.00 90.62 107 GLU A O 1
ATOM 857 N N . LYS A 1 108 ? -15.119 -1.499 24.520 1.00 89.44 108 LYS A N 1
ATOM 858 C CA . LYS A 1 108 ? -14.183 -2.468 23.927 1.00 89.44 108 LYS A CA 1
ATOM 859 C C . LYS A 1 108 ? -12.786 -2.452 24.539 1.00 89.44 108 LYS A C 1
ATOM 861 O O . LYS A 1 108 ? -12.025 -3.376 24.272 1.00 89.44 108 LYS A O 1
ATOM 866 N N . VAL A 1 109 ? -12.443 -1.435 25.329 1.00 90.06 109 VAL A N 1
ATOM 867 C CA . VAL A 1 109 ? -11.115 -1.306 25.950 1.00 90.06 109 VAL A CA 1
ATOM 868 C C . VAL A 1 109 ? -10.808 -2.501 26.845 1.00 90.06 109 VAL A C 1
ATOM 870 O O . VAL A 1 109 ? -9.704 -3.037 26.783 1.00 90.06 109 VAL A O 1
ATOM 873 N N . ASP A 1 110 ? -11.806 -2.982 27.586 1.00 87.50 110 ASP A N 1
ATOM 874 C CA . ASP A 1 110 ? -11.680 -4.139 28.482 1.00 87.50 110 ASP A CA 1
ATOM 875 C C . ASP A 1 110 ? -11.434 -5.461 27.736 1.00 87.50 110 ASP A C 1
ATOM 877 O O . ASP A 1 110 ? -11.034 -6.458 28.336 1.00 87.50 110 ASP A O 1
ATOM 881 N N . PHE A 1 111 ? -11.657 -5.479 26.420 1.00 87.12 111 PHE A N 1
ATOM 882 C CA . PHE A 1 111 ? -11.483 -6.650 25.563 1.00 87.12 111 PHE A CA 1
ATOM 883 C C . PHE A 1 111 ? -10.205 -6.594 24.721 1.00 87.12 111 PHE A C 1
ATOM 885 O O . PHE A 1 111 ? -10.009 -7.476 23.887 1.00 87.12 111 PHE A O 1
ATOM 892 N N . ILE A 1 112 ? -9.344 -5.589 24.913 1.00 86.12 112 ILE A N 1
ATOM 893 C CA . ILE A 1 112 ? -8.056 -5.506 24.220 1.00 86.12 112 ILE A CA 1
ATOM 894 C C . ILE A 1 112 ? -7.100 -6.534 24.828 1.00 86.12 112 ILE A C 1
ATOM 896 O O . ILE A 1 112 ? -6.634 -6.368 25.954 1.00 86.12 112 ILE A O 1
ATOM 900 N N . ASN A 1 113 ? -6.778 -7.583 24.071 1.00 79.56 113 ASN A N 1
ATOM 901 C CA . ASN A 1 113 ? -5.820 -8.608 24.495 1.00 79.56 113 ASN A CA 1
ATOM 902 C C . ASN A 1 113 ? -4.438 -8.391 23.883 1.00 79.56 113 ASN A C 1
ATOM 904 O O . ASN A 1 113 ? -3.434 -8.783 24.477 1.00 79.56 113 ASN A O 1
ATOM 908 N N . ASP A 1 114 ? -4.388 -7.797 22.692 1.00 79.12 114 ASP A N 1
ATOM 909 C CA . ASP A 1 114 ? -3.155 -7.595 21.949 1.00 79.12 114 ASP A CA 1
ATOM 910 C C . ASP A 1 114 ? -3.165 -6.311 21.099 1.00 79.12 114 ASP A C 1
ATOM 912 O O . ASP A 1 114 ? -4.093 -5.497 21.100 1.00 79.12 114 ASP A O 1
ATOM 916 N N . VAL A 1 115 ? -2.071 -6.121 20.363 1.00 82.25 115 VAL A N 1
ATOM 917 C CA . VAL A 1 115 ? -1.860 -4.982 19.465 1.00 82.25 115 VAL A CA 1
ATOM 918 C C . VAL A 1 115 ? -2.858 -4.919 18.309 1.00 82.25 115 VAL A C 1
ATOM 920 O O . VAL A 1 115 ? -3.120 -3.832 17.800 1.00 82.25 115 VAL A O 1
ATOM 923 N N . TYR A 1 116 ? -3.405 -6.053 17.876 1.00 86.31 116 TYR A N 1
ATOM 924 C CA . TYR A 1 116 ? -4.351 -6.116 16.768 1.00 86.31 116 TYR A CA 1
ATOM 925 C C . TYR A 1 116 ? -5.757 -5.737 17.230 1.00 86.31 116 TYR A C 1
ATOM 927 O O . TYR A 1 116 ? -6.435 -5.021 16.497 1.00 86.31 116 TYR A O 1
ATOM 935 N N . ASP A 1 117 ? -6.152 -6.110 18.450 1.00 86.94 117 ASP A N 1
ATOM 936 C CA . ASP A 1 117 ? -7.385 -5.615 19.077 1.00 86.94 117 ASP A CA 1
ATOM 937 C C . ASP A 1 117 ? -7.332 -4.085 19.245 1.00 86.94 117 ASP A C 1
ATOM 939 O O . ASP A 1 117 ? -8.262 -3.369 18.863 1.00 86.94 117 ASP A O 1
ATOM 943 N N . ALA A 1 118 ? -6.205 -3.562 19.748 1.00 89.00 118 ALA A N 1
ATOM 944 C CA . ALA A 1 118 ? -5.993 -2.120 19.880 1.00 89.00 118 ALA A CA 1
ATOM 945 C C . ALA A 1 118 ? -5.976 -1.410 18.515 1.00 89.00 118 ALA A C 1
ATOM 947 O O . ALA A 1 118 ? -6.561 -0.334 18.364 1.00 89.00 118 ALA A O 1
ATOM 948 N N . PHE A 1 119 ? -5.330 -2.014 17.512 1.00 91.19 119 PHE A N 1
ATOM 949 C CA . PHE A 1 119 ? -5.336 -1.525 16.135 1.00 91.19 119 PHE A CA 1
ATOM 950 C C . PHE A 1 119 ? -6.748 -1.453 15.558 1.00 91.19 119 PHE A C 1
ATOM 952 O O . PHE A 1 119 ? -7.103 -0.418 14.994 1.00 91.19 119 PHE A O 1
ATOM 959 N N . ASP A 1 120 ? -7.549 -2.508 15.720 1.00 92.19 120 ASP A N 1
ATOM 960 C CA . ASP A 1 120 ? -8.922 -2.551 15.222 1.00 92.19 120 ASP A CA 1
ATOM 961 C C . ASP A 1 120 ? -9.766 -1.442 15.858 1.00 92.19 120 ASP A C 1
ATOM 963 O O . ASP A 1 120 ? -10.370 -0.649 15.137 1.00 92.19 120 ASP A O 1
ATOM 967 N N . LEU A 1 121 ? -9.711 -1.300 17.189 1.00 93.19 121 LEU A N 1
ATOM 968 C CA . LEU A 1 121 ? -10.413 -0.234 17.906 1.00 93.19 121 LEU A CA 1
ATOM 969 C C . LEU A 1 121 ? -10.013 1.158 17.396 1.00 93.19 121 LEU A C 1
ATOM 971 O O . LEU A 1 121 ? -10.877 1.971 17.067 1.00 93.19 121 LEU A O 1
ATOM 975 N N . CYS A 1 122 ? -8.711 1.436 17.295 1.00 94.88 122 CYS A N 1
ATOM 976 C CA . CYS A 1 122 ? -8.221 2.751 16.883 1.00 94.88 122 CYS A CA 1
ATOM 977 C C . CYS A 1 122 ? -8.558 3.066 15.419 1.00 94.88 122 CYS A C 1
ATOM 979 O O . CYS A 1 122 ? -8.984 4.180 15.111 1.00 94.88 122 CYS A O 1
ATOM 981 N N . ALA A 1 123 ? -8.376 2.109 14.505 1.00 95.44 123 ALA A N 1
ATOM 982 C CA . ALA A 1 123 ? -8.672 2.302 13.088 1.00 95.44 123 ALA A CA 1
ATOM 983 C C . ALA A 1 123 ? -10.173 2.530 12.852 1.00 95.44 123 ALA A C 1
ATOM 985 O O . ALA A 1 123 ? -10.545 3.418 12.078 1.00 95.44 123 ALA A O 1
ATOM 986 N N . ASN A 1 124 ? -11.027 1.779 13.551 1.00 94.69 124 ASN A N 1
ATOM 987 C CA . ASN A 1 124 ? -12.479 1.912 13.468 1.00 94.69 124 ASN A CA 1
ATOM 988 C C . ASN A 1 124 ? -12.953 3.250 14.051 1.00 94.69 124 ASN A C 1
ATOM 990 O O . ASN A 1 124 ? -13.705 3.965 13.389 1.00 94.69 124 ASN A O 1
ATOM 994 N N . TYR A 1 125 ? -12.433 3.647 15.216 1.00 95.31 125 TYR A N 1
ATOM 995 C CA . TYR A 1 125 ? -12.704 4.954 15.822 1.00 95.31 125 TYR A CA 1
ATOM 996 C C . TYR A 1 125 ? -12.343 6.116 14.885 1.00 95.31 125 TYR A C 1
ATOM 998 O O . TYR A 1 125 ? -13.139 7.037 14.698 1.00 95.31 125 TYR A O 1
ATOM 1006 N N . LEU A 1 126 ? -11.170 6.075 14.242 1.00 95.94 126 LEU A N 1
ATOM 1007 C CA . LEU A 1 126 ? -10.757 7.129 13.312 1.00 95.94 126 LEU A CA 1
ATOM 1008 C C . LEU A 1 126 ? -11.642 7.189 12.060 1.00 95.94 126 LEU A C 1
ATOM 1010 O O . LEU A 1 126 ? -11.973 8.286 11.608 1.00 95.94 126 LEU A O 1
ATOM 1014 N N . ALA A 1 127 ? -12.046 6.036 11.518 1.00 96.12 127 ALA A N 1
ATOM 1015 C CA . ALA A 1 127 ? -12.961 5.985 10.382 1.00 96.12 127 ALA A CA 1
ATOM 1016 C C . ALA A 1 127 ? -14.339 6.565 10.743 1.00 96.12 127 ALA A C 1
ATOM 1018 O O . ALA A 1 127 ? -14.849 7.433 10.032 1.00 96.12 127 ALA A O 1
ATOM 1019 N N . GLN A 1 128 ? -14.896 6.166 11.888 1.00 94.00 128 GLN A N 1
ATOM 1020 C CA . GLN A 1 128 ? -16.186 6.650 12.383 1.00 94.00 128 GLN A CA 1
ATOM 1021 C C . GLN A 1 128 ? -16.168 8.150 12.699 1.00 94.00 128 GLN A C 1
ATOM 1023 O O . GLN A 1 128 ? -17.134 8.844 12.393 1.00 94.00 128 GLN A O 1
ATOM 1028 N N . LYS A 1 129 ? -15.056 8.688 13.222 1.00 94.38 129 LYS A N 1
ATOM 1029 C CA . LYS A 1 129 ? -14.894 10.133 13.472 1.00 94.38 129 LYS A CA 1
ATOM 1030 C C . LYS A 1 129 ? -14.985 10.977 12.193 1.00 94.38 129 LYS A C 1
ATOM 1032 O O . LYS A 1 129 ? -15.354 12.146 12.260 1.00 94.38 129 LYS A O 1
ATOM 1037 N N . GLU A 1 130 ? -14.677 10.390 11.036 1.00 95.44 130 GLU A N 1
ATOM 1038 C CA . GLU A 1 130 ? -14.866 11.002 9.713 1.00 95.44 130 GLU A CA 1
ATOM 1039 C C . GLU A 1 130 ? -16.162 10.542 9.008 1.00 95.44 130 GLU A C 1
ATOM 1041 O O . GLU A 1 130 ? -16.343 10.823 7.825 1.00 95.44 130 GLU A O 1
ATOM 1046 N N . ASN A 1 131 ? -17.076 9.863 9.715 1.00 96.00 131 ASN A N 1
ATOM 1047 C CA . ASN A 1 131 ? -18.314 9.270 9.184 1.00 96.00 131 ASN A CA 1
ATOM 1048 C C . ASN A 1 131 ? -18.080 8.274 8.034 1.00 96.00 131 ASN A C 1
ATOM 1050 O O . ASN A 1 131 ? -18.854 8.209 7.078 1.00 96.00 131 ASN A O 1
ATOM 1054 N N . LYS A 1 132 ? -16.997 7.498 8.115 1.00 95.62 132 LYS A N 1
ATOM 1055 C CA . LYS A 1 132 ? -16.600 6.525 7.093 1.00 95.62 132 LYS A CA 1
ATOM 1056 C C . LYS A 1 132 ? -16.762 5.104 7.605 1.00 95.62 132 LYS A C 1
ATOM 1058 O O . LYS A 1 132 ? -16.362 4.799 8.726 1.00 95.62 132 LYS A O 1
ATOM 1063 N N . ASN A 1 133 ? -17.276 4.211 6.758 1.00 94.94 133 ASN A N 1
ATOM 1064 C CA . ASN A 1 133 ? -17.562 2.829 7.155 1.00 94.94 133 ASN A CA 1
ATOM 1065 C C . ASN A 1 133 ? -16.464 1.832 6.771 1.00 94.94 133 ASN A C 1
ATOM 1067 O O . ASN A 1 133 ? -16.673 0.619 6.805 1.00 94.94 133 ASN A O 1
ATOM 1071 N N . ARG A 1 134 ? -15.300 2.320 6.347 1.00 95.69 134 ARG A N 1
ATOM 1072 C CA . ARG A 1 134 ? -14.195 1.489 5.878 1.00 95.69 134 ARG A CA 1
ATOM 1073 C C . ARG A 1 134 ? -12.882 2.228 6.036 1.00 95.69 134 ARG A C 1
ATOM 1075 O O . ARG A 1 134 ? -12.849 3.447 5.907 1.00 95.69 134 ARG A O 1
ATOM 1082 N N . TRP A 1 135 ? -11.787 1.504 6.228 1.00 97.31 135 TRP A N 1
ATOM 1083 C CA . TRP A 1 135 ? -10.447 2.080 6.212 1.00 97.31 135 TRP A CA 1
ATOM 1084 C C . TRP A 1 135 ? -9.522 1.357 5.234 1.00 97.31 135 TRP A C 1
ATOM 1086 O O . TRP A 1 135 ? -9.729 0.192 4.880 1.00 97.31 135 TRP A O 1
ATOM 1096 N N . VAL A 1 136 ? -8.486 2.075 4.801 1.00 98.12 136 VAL A N 1
ATOM 1097 C CA . VAL A 1 136 ? -7.376 1.548 4.011 1.00 98.12 136 VAL A CA 1
ATOM 1098 C C . VAL A 1 136 ? -6.053 1.726 4.748 1.00 98.12 136 VAL A C 1
ATOM 1100 O O . VAL A 1 136 ? -5.642 2.847 5.058 1.00 98.12 136 VAL A O 1
ATOM 1103 N N . GLU A 1 137 ? -5.373 0.608 4.989 1.00 96.88 137 GLU A N 1
ATOM 1104 C CA . GLU A 1 137 ? -3.986 0.545 5.448 1.00 96.88 137 GLU A CA 1
ATOM 1105 C C . GLU A 1 137 ? -3.074 0.352 4.233 1.00 96.88 137 GLU A C 1
ATOM 1107 O O . GLU A 1 137 ? -3.426 -0.317 3.259 1.00 96.88 137 GLU A O 1
ATOM 1112 N N . LYS A 1 138 ? -1.897 0.975 4.253 1.00 95.75 138 LYS A N 1
ATOM 1113 C CA . LYS A 1 138 ? -0.929 0.864 3.167 1.00 95.75 138 LYS A CA 1
ATOM 1114 C C . LYS A 1 138 ? 0.442 0.670 3.767 1.00 95.75 138 LYS A C 1
ATOM 1116 O O . LYS A 1 138 ? 1.065 1.651 4.167 1.00 95.75 138 LYS A O 1
ATOM 1121 N N . THR A 1 139 ? 0.935 -0.555 3.692 1.00 94.00 139 THR A N 1
ATOM 1122 C CA . THR A 1 139 ? 2.315 -0.918 3.996 1.00 94.00 139 THR A CA 1
ATOM 1123 C C . THR A 1 139 ? 2.799 -1.850 2.882 1.00 94.00 139 THR A C 1
ATOM 1125 O O . THR A 1 139 ? 2.346 -2.994 2.796 1.00 94.00 139 THR A O 1
ATOM 1128 N N . PRO A 1 140 ? 3.713 -1.406 1.992 1.00 93.94 140 PRO A N 1
ATOM 1129 C CA . PRO A 1 140 ? 4.088 -2.184 0.810 1.00 93.94 140 PRO A CA 1
ATOM 1130 C C . PRO A 1 140 ? 4.601 -3.598 1.128 1.00 93.94 140 PRO A C 1
ATOM 1132 O O . PRO A 1 140 ? 4.367 -4.543 0.377 1.00 93.94 140 PRO A O 1
ATOM 1135 N N . THR A 1 141 ? 5.284 -3.764 2.259 1.00 91.81 141 THR A N 1
ATOM 1136 C CA . THR A 1 141 ? 5.870 -5.043 2.680 1.00 91.81 141 THR A CA 1
ATOM 1137 C C . THR A 1 141 ? 4.836 -6.079 3.130 1.00 91.81 141 THR A C 1
ATOM 1139 O O . THR A 1 141 ? 5.183 -7.261 3.195 1.00 91.81 141 THR A O 1
ATOM 1142 N N . ASN A 1 142 ? 3.567 -5.698 3.338 1.00 93.81 142 ASN A N 1
ATOM 1143 C CA . ASN A 1 142 ? 2.477 -6.633 3.652 1.00 93.81 142 ASN A CA 1
ATOM 1144 C C . ASN A 1 142 ? 2.270 -7.689 2.554 1.00 93.81 142 ASN A C 1
ATOM 1146 O O . ASN A 1 142 ? 1.793 -8.779 2.856 1.00 93.81 142 ASN A O 1
ATOM 1150 N N . ILE A 1 143 ? 2.713 -7.436 1.311 1.00 95.88 143 ILE A N 1
ATOM 1151 C CA . ILE A 1 143 ? 2.666 -8.418 0.209 1.00 95.88 143 ILE A CA 1
ATOM 1152 C C . ILE A 1 143 ? 3.310 -9.759 0.595 1.00 95.88 143 ILE A C 1
ATOM 1154 O O . ILE A 1 143 ? 2.895 -10.811 0.124 1.00 95.88 143 ILE A O 1
ATOM 1158 N N . HIS A 1 144 ? 4.306 -9.759 1.484 1.00 93.88 144 HIS A N 1
ATOM 1159 C CA . HIS A 1 144 ? 4.986 -10.978 1.926 1.00 93.88 144 HIS A CA 1
ATOM 1160 C C . HIS A 1 144 ? 4.261 -11.716 3.061 1.00 93.88 144 HIS A C 1
ATOM 1162 O O . HIS A 1 144 ? 4.637 -12.841 3.388 1.00 93.88 144 HIS A O 1
ATOM 1168 N N . PHE A 1 145 ? 3.232 -11.102 3.648 1.00 92.81 145 PHE A N 1
ATOM 1169 C CA . PHE A 1 145 ? 2.564 -11.550 4.871 1.00 92.81 145 PHE A CA 1
ATOM 1170 C C . PHE A 1 145 ? 1.040 -11.588 4.739 1.00 92.81 145 PHE A C 1
ATOM 1172 O O . PHE A 1 145 ? 0.349 -11.673 5.746 1.00 92.81 145 PHE A O 1
ATOM 1179 N N . ILE A 1 146 ? 0.505 -11.605 3.515 1.00 94.69 146 ILE A N 1
ATOM 1180 C CA . ILE A 1 146 ? -0.944 -11.679 3.269 1.00 94.69 146 ILE A CA 1
ATOM 1181 C C . ILE A 1 146 ? -1.647 -12.784 4.082 1.00 94.69 146 ILE A C 1
ATOM 1183 O O . ILE A 1 146 ? -2.666 -12.472 4.685 1.00 94.69 146 ILE A O 1
ATOM 1187 N N . PRO A 1 147 ? -1.132 -14.028 4.215 1.00 93.38 147 PRO A N 1
ATOM 1188 C CA . PRO A 1 147 ? -1.772 -15.040 5.060 1.00 93.38 147 PRO A CA 1
ATOM 1189 C C . PRO A 1 147 ? -1.916 -14.618 6.526 1.00 93.38 147 PRO A C 1
ATOM 1191 O O . PRO A 1 147 ? -2.887 -14.979 7.178 1.00 93.38 147 PRO A O 1
ATOM 1194 N N . PHE A 1 148 ? -0.964 -13.836 7.041 1.00 90.75 148 PHE A N 1
ATOM 1195 C CA . PHE A 1 148 ? -1.024 -13.284 8.390 1.00 90.75 148 PHE A CA 1
ATOM 1196 C C . PHE A 1 148 ? -2.030 -12.132 8.490 1.00 90.75 148 PHE A C 1
ATOM 1198 O O . PHE A 1 148 ? -2.779 -12.057 9.457 1.00 90.75 148 PHE A O 1
ATOM 1205 N N . THR A 1 149 ? -2.104 -11.262 7.481 1.00 91.38 149 THR A N 1
ATOM 1206 C CA . THR A 1 149 ? -3.170 -10.253 7.399 1.00 91.38 149 THR A CA 1
ATOM 1207 C C . THR A 1 149 ? -4.548 -10.918 7.374 1.00 91.38 149 THR A C 1
ATOM 1209 O O . THR A 1 149 ? -5.415 -10.549 8.158 1.00 91.38 149 THR A O 1
ATOM 1212 N N . LEU A 1 150 ? -4.733 -11.945 6.540 1.00 92.69 150 LEU A N 1
ATOM 1213 C CA . LEU A 1 150 ? -6.000 -12.667 6.396 1.00 92.69 150 LEU A CA 1
ATOM 1214 C C . LEU A 1 150 ? -6.368 -13.505 7.626 1.00 92.69 150 LEU A C 1
ATOM 1216 O O . LEU A 1 150 ? -7.548 -13.742 7.855 1.00 92.69 150 LEU A O 1
ATOM 1220 N N . SER A 1 151 ? -5.403 -13.921 8.454 1.00 90.25 151 SER A N 1
ATOM 1221 C CA . SER A 1 151 ? -5.730 -14.587 9.721 1.00 90.25 151 SER A CA 1
ATOM 1222 C C . SER A 1 151 ? -6.370 -13.638 10.741 1.00 90.25 151 SER A C 1
ATOM 1224 O O . SER A 1 151 ? -7.090 -14.105 11.617 1.00 90.25 151 SER A O 1
ATOM 1226 N N . HIS A 1 152 ? -6.114 -12.328 10.634 1.00 87.62 152 HIS A N 1
ATOM 1227 C CA . HIS A 1 152 ? -6.719 -11.292 11.488 1.00 87.62 152 HIS A CA 1
ATOM 1228 C C . HIS A 1 152 ? -7.955 -10.667 10.832 1.00 87.62 152 HIS A C 1
ATOM 1230 O O . HIS A 1 152 ? -8.934 -10.370 11.511 1.00 87.62 152 HIS A O 1
ATOM 1236 N N . TYR A 1 153 ? -7.931 -10.527 9.505 1.00 91.69 153 TYR A N 1
ATOM 1237 C CA . TYR A 1 153 ? -9.018 -9.978 8.700 1.00 91.69 153 TYR A CA 1
ATOM 1238 C C . TYR A 1 153 ? -9.385 -10.929 7.552 1.00 91.69 153 TYR A C 1
ATOM 1240 O O . TYR A 1 153 ? -8.948 -10.715 6.416 1.00 91.69 153 TYR A O 1
ATOM 1248 N N . PRO A 1 154 ? -10.183 -11.981 7.821 1.00 92.81 154 PRO A N 1
ATOM 1249 C CA . PRO A 1 154 ? -10.518 -13.001 6.825 1.00 92.81 154 PRO A CA 1
ATOM 1250 C C . PRO A 1 154 ? -11.269 -12.473 5.606 1.00 92.81 154 PRO A C 1
ATOM 1252 O O . PRO A 1 154 ? -11.225 -13.102 4.557 1.00 92.81 154 PRO A O 1
ATOM 1255 N N . ASP A 1 155 ? -11.936 -11.327 5.725 1.00 93.00 155 ASP A N 1
ATOM 1256 C CA . ASP A 1 155 ? -12.700 -10.665 4.669 1.00 93.00 155 ASP A CA 1
ATOM 1257 C C . ASP A 1 155 ? -11.923 -9.532 3.974 1.00 93.00 155 ASP A C 1
ATOM 1259 O O . ASP A 1 155 ? -12.464 -8.883 3.080 1.00 93.00 155 ASP A O 1
ATOM 1263 N N . ALA A 1 156 ? -10.660 -9.284 4.346 1.00 95.62 156 ALA A N 1
ATOM 1264 C CA . ALA A 1 156 ? -9.875 -8.177 3.806 1.00 95.62 156 ALA A CA 1
ATOM 1265 C C . ALA A 1 156 ? -9.766 -8.198 2.279 1.00 95.62 156 ALA A C 1
ATOM 1267 O O . ALA A 1 156 ? -9.579 -9.246 1.653 1.00 95.62 156 ALA A O 1
ATOM 1268 N N . LYS A 1 157 ? -9.805 -6.999 1.692 1.00 97.81 157 LYS A N 1
ATOM 1269 C CA . LYS A 1 157 ? -9.492 -6.754 0.286 1.00 97.81 157 LYS A CA 1
ATOM 1270 C C . LYS A 1 157 ? -8.030 -6.336 0.169 1.00 97.81 157 LYS A C 1
ATOM 1272 O O . LYS A 1 157 ? -7.608 -5.307 0.698 1.00 97.81 157 LYS A O 1
ATOM 1277 N N . ILE A 1 158 ? -7.251 -7.148 -0.526 1.00 98.31 158 ILE A N 1
ATOM 1278 C CA . ILE A 1 158 ? -5.826 -6.961 -0.760 1.00 98.31 158 ILE A CA 1
ATOM 1279 C C . ILE A 1 158 ? -5.633 -6.347 -2.142 1.00 98.31 158 ILE A C 1
ATOM 1281 O O . ILE A 1 158 ? -6.117 -6.879 -3.138 1.00 98.31 158 ILE A O 1
ATOM 1285 N N . ILE A 1 159 ? -4.893 -5.245 -2.209 1.00 98.56 159 ILE A N 1
ATOM 1286 C CA . ILE A 1 159 ? -4.536 -4.608 -3.474 1.00 98.56 159 ILE A CA 1
ATOM 1287 C C . ILE A 1 159 ? -3.017 -4.592 -3.607 1.00 98.56 159 ILE A C 1
ATOM 1289 O O . ILE A 1 159 ? -2.328 -4.008 -2.775 1.00 98.56 159 ILE A O 1
ATOM 1293 N N . GLU A 1 160 ? -2.478 -5.208 -4.652 1.00 98.12 160 GLU A N 1
ATOM 1294 C CA . GLU A 1 160 ? -1.081 -5.038 -5.063 1.00 98.12 160 GLU A CA 1
ATOM 1295 C C . GLU A 1 160 ? -1.005 -3.954 -6.138 1.00 98.12 160 GLU A C 1
ATOM 1297 O O . GLU A 1 160 ? -1.834 -3.927 -7.043 1.00 98.12 160 GLU A O 1
ATOM 1302 N N . ILE A 1 161 ? 0.008 -3.088 -6.085 1.00 97.81 161 ILE A N 1
ATOM 1303 C CA . ILE A 1 161 ? 0.356 -2.227 -7.218 1.00 97.81 161 ILE A CA 1
ATOM 1304 C C . ILE A 1 161 ? 1.793 -2.485 -7.648 1.00 97.81 161 ILE A C 1
ATOM 1306 O O . ILE A 1 161 ? 2.735 -2.322 -6.871 1.00 97.81 161 ILE A O 1
ATOM 1310 N N . HIS A 1 162 ? 1.983 -2.838 -8.917 1.00 97.06 162 HIS A N 1
ATOM 1311 C CA . HIS A 1 162 ? 3.310 -3.036 -9.485 1.00 97.06 162 HIS A CA 1
ATOM 1312 C C . HIS A 1 162 ? 3.640 -1.999 -10.550 1.00 97.06 162 HIS A C 1
ATOM 1314 O O . HIS A 1 162 ? 2.790 -1.478 -11.274 1.00 97.06 162 HIS A O 1
ATOM 1320 N N . ARG A 1 163 ? 4.932 -1.700 -10.647 1.00 96.62 163 ARG A N 1
ATOM 1321 C CA . ARG A 1 163 ? 5.497 -0.756 -11.601 1.00 96.62 163 ARG A CA 1
ATOM 1322 C C . ARG A 1 163 ? 6.725 -1.368 -12.251 1.00 96.62 163 ARG A C 1
ATOM 1324 O O . ARG A 1 163 ? 7.365 -2.252 -11.681 1.00 96.62 163 ARG A O 1
ATOM 1331 N N . ASP A 1 164 ? 7.036 -0.854 -13.432 1.00 97.19 164 ASP A N 1
ATOM 1332 C CA . ASP A 1 164 ? 8.243 -1.172 -14.174 1.00 97.19 164 ASP A CA 1
ATOM 1333 C C . ASP A 1 164 ? 9.487 -1.153 -13.260 1.00 97.19 164 ASP A C 1
ATOM 1335 O O . ASP A 1 164 ? 9.713 -0.143 -12.577 1.00 97.19 164 ASP A O 1
ATOM 1339 N N . PRO A 1 165 ? 10.297 -2.230 -13.221 1.00 96.75 165 PRO A N 1
ATOM 1340 C CA . PRO A 1 165 ? 11.426 -2.328 -12.298 1.00 96.75 165 PRO A CA 1
ATOM 1341 C C . PRO A 1 165 ? 12.473 -1.233 -12.513 1.00 96.75 165 PRO A C 1
ATOM 1343 O O . PRO A 1 165 ? 13.146 -0.842 -11.561 1.00 96.75 165 PRO A O 1
ATOM 1346 N N . ARG A 1 166 ? 12.592 -0.683 -13.727 1.00 96.25 166 ARG A N 1
ATOM 1347 C CA . ARG A 1 166 ? 13.527 0.411 -14.038 1.00 96.25 166 ARG A CA 1
ATOM 1348 C C . ARG A 1 166 ? 13.056 1.717 -13.419 1.00 96.25 166 ARG A C 1
ATOM 1350 O O . ARG A 1 166 ? 13.841 2.443 -12.811 1.00 96.25 166 ARG A O 1
ATOM 1357 N N . ALA A 1 167 ? 11.754 1.982 -13.497 1.00 95.12 167 ALA A N 1
ATOM 1358 C CA . ALA A 1 167 ? 11.141 3.131 -12.843 1.00 95.12 167 ALA A CA 1
ATOM 1359 C C . ALA A 1 167 ? 11.194 3.011 -11.309 1.00 95.12 167 ALA A C 1
ATOM 1361 O O . ALA A 1 167 ? 11.412 4.011 -10.625 1.00 95.12 167 ALA A O 1
ATOM 1362 N N . VAL A 1 168 ? 11.026 1.797 -10.768 1.00 94.38 168 VAL A N 1
ATOM 1363 C CA . VAL A 1 168 ? 11.186 1.515 -9.331 1.00 94.38 168 VAL A CA 1
ATOM 1364 C C . VAL A 1 168 ? 12.631 1.747 -8.894 1.00 94.38 168 VAL A C 1
ATOM 1366 O O . VAL A 1 168 ? 12.850 2.481 -7.931 1.00 94.38 168 VAL A O 1
ATOM 1369 N N . TYR A 1 169 ? 13.610 1.207 -9.626 1.00 93.75 169 TYR A N 1
ATOM 1370 C CA . TYR A 1 169 ? 15.029 1.404 -9.331 1.00 93.75 169 TYR A CA 1
ATOM 1371 C C . TYR A 1 169 ? 15.421 2.886 -9.368 1.00 93.75 169 TYR A C 1
ATOM 1373 O O . TYR A 1 169 ? 15.985 3.392 -8.399 1.00 93.75 169 TYR A O 1
ATOM 1381 N N . LEU A 1 170 ? 15.039 3.616 -10.423 1.00 92.50 170 LEU A N 1
ATOM 1382 C CA . LEU A 1 170 ? 15.248 5.064 -10.495 1.00 92.50 170 LEU A CA 1
ATOM 1383 C C . LEU A 1 170 ? 14.622 5.776 -9.283 1.00 92.50 170 LEU A C 1
ATOM 1385 O O . LEU A 1 170 ? 15.206 6.705 -8.728 1.00 92.50 170 LEU A O 1
ATOM 1389 N N . SER A 1 171 ? 13.433 5.348 -8.857 1.00 90.06 171 SER A N 1
ATOM 1390 C CA . SER A 1 171 ? 12.739 5.928 -7.709 1.00 90.06 171 SER A CA 1
ATOM 1391 C C . SER A 1 171 ? 13.413 5.631 -6.364 1.00 90.06 171 SER A C 1
ATOM 1393 O O . SER A 1 171 ? 13.265 6.443 -5.450 1.00 90.06 171 SER A O 1
ATOM 1395 N N . TRP A 1 172 ? 14.119 4.503 -6.227 1.00 89.69 172 TRP A N 1
ATOM 1396 C CA . TRP A 1 172 ? 14.985 4.204 -5.076 1.00 89.69 172 TRP A CA 1
ATOM 1397 C C . TRP A 1 172 ? 16.262 5.021 -5.096 1.00 89.69 172 TRP A C 1
ATOM 1399 O O . TRP A 1 172 ? 16.563 5.671 -4.103 1.00 89.69 172 TRP A O 1
ATOM 1409 N N . LYS A 1 173 ? 16.959 5.040 -6.236 1.00 85.81 173 LYS A N 1
ATOM 1410 C CA . LYS A 1 173 ? 18.225 5.761 -6.417 1.00 85.81 173 LYS A CA 1
ATOM 1411 C C . LYS A 1 173 ? 18.131 7.235 -6.002 1.00 85.81 173 LYS A C 1
ATOM 1413 O O . LYS A 1 173 ? 19.105 7.797 -5.525 1.00 85.81 173 LYS A O 1
ATOM 1418 N N . ASN A 1 174 ? 16.957 7.844 -6.174 1.00 86.38 174 ASN A N 1
ATOM 1419 C CA . ASN A 1 174 ? 16.714 9.259 -5.886 1.00 86.38 174 ASN A CA 1
ATOM 1420 C C . ASN A 1 174 ? 15.869 9.497 -4.624 1.00 86.38 174 ASN A C 1
ATOM 1422 O O . ASN A 1 174 ? 15.349 10.593 -4.431 1.00 86.38 174 ASN A O 1
ATOM 1426 N N . ALA A 1 175 ? 15.642 8.478 -3.794 1.00 84.56 175 ALA A N 1
ATOM 1427 C CA . ALA A 1 175 ? 14.876 8.658 -2.569 1.00 84.56 175 ALA A CA 1
ATOM 1428 C C . ALA A 1 175 ? 15.756 9.225 -1.446 1.00 84.56 175 ALA A C 1
ATOM 1430 O O . ALA A 1 175 ? 16.852 8.739 -1.186 1.00 84.56 175 ALA A O 1
ATOM 1431 N N . GLU A 1 176 ? 15.243 10.230 -0.734 1.00 82.38 176 GLU A N 1
ATOM 1432 C CA . GLU A 1 176 ? 15.995 10.891 0.340 1.00 82.38 176 GLU A CA 1
ATOM 1433 C C . GLU A 1 176 ? 15.969 10.139 1.674 1.00 82.38 176 GLU A C 1
ATOM 1435 O O . GLU A 1 176 ? 16.821 10.378 2.534 1.00 82.38 176 GLU A O 1
ATOM 1440 N N . HIS A 1 177 ? 14.997 9.239 1.837 1.00 79.50 177 HIS A N 1
ATOM 1441 C CA . HIS A 1 177 ? 14.812 8.443 3.043 1.00 79.50 177 HIS A CA 1
ATOM 1442 C C . HIS A 1 177 ? 16.018 7.523 3.281 1.00 79.50 177 HIS A C 1
ATOM 1444 O O . HIS A 1 177 ? 16.484 6.837 2.369 1.00 79.50 177 HIS A O 1
ATOM 1450 N N . GLU A 1 178 ? 16.483 7.474 4.531 1.00 76.31 178 GLU A N 1
ATOM 1451 C CA . GLU A 1 178 ? 17.751 6.854 4.931 1.00 76.31 178 GLU A CA 1
ATOM 1452 C C . GLU A 1 178 ? 17.891 5.393 4.485 1.00 76.31 178 GLU A C 1
ATOM 1454 O O . GLU A 1 178 ? 18.938 5.014 3.963 1.00 76.31 178 GLU A O 1
ATOM 1459 N N . TYR A 1 179 ? 16.824 4.596 4.626 1.00 74.69 179 TYR A N 1
ATOM 1460 C CA . TYR A 1 179 ? 16.797 3.207 4.150 1.00 74.69 179 TYR A CA 1
ATOM 1461 C C . TYR A 1 179 ? 17.239 3.094 2.680 1.00 74.69 179 TYR A C 1
ATOM 1463 O O . TYR A 1 179 ? 18.174 2.362 2.385 1.00 74.69 179 TYR A O 1
ATOM 1471 N N . PHE A 1 180 ? 16.654 3.885 1.772 1.00 78.94 180 PHE A N 1
ATOM 1472 C CA . PHE A 1 180 ? 16.975 3.802 0.344 1.00 78.94 180 PHE A CA 1
ATOM 1473 C C . PHE A 1 180 ? 18.357 4.371 0.008 1.00 78.94 180 PHE A C 1
ATOM 1475 O O . PHE A 1 180 ? 19.004 3.862 -0.899 1.00 78.94 180 PHE A O 1
ATOM 1482 N N . LYS A 1 181 ? 18.834 5.381 0.751 1.00 74.56 181 LYS A N 1
ATOM 1483 C CA . LYS A 1 181 ? 20.206 5.902 0.607 1.00 74.56 181 LYS A CA 1
ATOM 1484 C C . LYS A 1 181 ? 21.268 4.855 0.947 1.00 74.56 181 LYS A C 1
ATOM 1486 O O . LYS A 1 181 ? 22.352 4.881 0.374 1.00 74.56 181 LYS A O 1
ATOM 1491 N N . LYS A 1 182 ? 20.968 3.968 1.901 1.00 73.75 182 LYS A N 1
ATOM 1492 C CA . LYS A 1 182 ? 21.849 2.870 2.323 1.00 73.75 182 LYS A CA 1
ATOM 1493 C C . LYS A 1 182 ? 21.695 1.614 1.460 1.00 73.75 182 LYS A C 1
ATOM 1495 O O . LYS A 1 182 ? 22.578 0.759 1.497 1.00 73.75 182 LYS A O 1
ATOM 1500 N N . SER A 1 183 ? 20.607 1.502 0.700 1.00 71.44 183 SER A N 1
ATOM 1501 C CA . SER A 1 183 ? 20.350 0.366 -0.182 1.00 71.44 183 SER A CA 1
ATOM 1502 C C . SER A 1 183 ? 21.200 0.394 -1.446 1.00 71.44 183 SER A C 1
ATOM 1504 O O . SER A 1 183 ? 21.398 1.435 -2.073 1.00 71.44 183 SER A O 1
ATOM 1506 N N . ASP A 1 184 ? 21.658 -0.787 -1.864 1.00 78.31 184 ASP A N 1
ATOM 1507 C CA . ASP A 1 184 ? 22.380 -0.959 -3.122 1.00 78.31 184 ASP A CA 1
ATOM 1508 C C . ASP A 1 184 ? 21.438 -1.314 -4.294 1.00 78.31 184 ASP A C 1
ATOM 1510 O O . ASP A 1 184 ? 20.240 -1.576 -4.138 1.00 78.31 184 ASP A O 1
ATOM 1514 N N . PHE A 1 185 ? 21.992 -1.319 -5.511 1.00 82.94 185 PHE A N 1
ATOM 1515 C CA . PHE A 1 185 ? 21.271 -1.705 -6.729 1.00 82.94 185 PHE A CA 1
ATOM 1516 C C . PHE A 1 185 ? 20.596 -3.082 -6.607 1.00 82.94 185 PHE A C 1
ATOM 1518 O O . PHE A 1 185 ? 19.456 -3.264 -7.037 1.00 82.94 185 PHE A O 1
ATOM 1525 N N . LEU A 1 186 ? 21.293 -4.065 -6.029 1.00 80.81 186 LEU A N 1
ATOM 1526 C CA . LEU A 1 186 ? 20.793 -5.432 -5.926 1.00 80.81 186 LEU A CA 1
ATOM 1527 C C . LEU A 1 186 ? 19.632 -5.531 -4.955 1.00 80.81 186 LEU A C 1
ATOM 1529 O O . LEU A 1 186 ? 18.682 -6.262 -5.229 1.00 80.81 186 LEU A O 1
ATOM 1533 N N . GLU A 1 187 ? 19.684 -4.793 -3.853 1.00 83.38 187 GLU A N 1
ATOM 1534 C CA . GLU A 1 187 ? 18.588 -4.732 -2.902 1.00 83.38 187 GLU A CA 1
ATOM 1535 C C . GLU A 1 187 ? 17.298 -4.249 -3.585 1.00 83.38 187 GLU A C 1
ATOM 1537 O O . GLU A 1 187 ? 16.237 -4.829 -3.343 1.00 83.38 187 GLU A O 1
ATOM 1542 N N . ALA A 1 188 ? 17.388 -3.292 -4.521 1.00 86.94 188 ALA A N 1
ATOM 1543 C CA . ALA A 1 188 ? 16.238 -2.782 -5.282 1.00 86.94 188 ALA A CA 1
ATOM 1544 C C . ALA A 1 188 ? 15.580 -3.872 -6.103 1.00 86.94 188 ALA A C 1
ATOM 1546 O O . ALA A 1 188 ? 14.374 -4.120 -6.018 1.00 86.94 188 ALA A O 1
ATOM 1547 N N . ILE A 1 189 ? 16.408 -4.563 -6.875 1.00 90.00 189 ILE A N 1
ATOM 1548 C CA . ILE A 1 189 ? 15.950 -5.576 -7.808 1.00 90.00 189 ILE A CA 1
ATOM 1549 C C . ILE A 1 189 ? 15.458 -6.815 -7.070 1.00 90.00 189 ILE A C 1
ATOM 1551 O O . ILE A 1 189 ? 14.404 -7.350 -7.409 1.00 90.00 189 ILE A O 1
ATOM 1555 N N . VAL A 1 190 ? 16.156 -7.255 -6.023 1.00 87.69 190 VAL A N 1
ATOM 1556 C CA . VAL A 1 190 ? 15.737 -8.400 -5.208 1.00 87.69 190 VAL A CA 1
ATOM 1557 C C . VAL A 1 190 ? 14.427 -8.100 -4.480 1.00 87.69 190 VAL A C 1
ATOM 1559 O O . VAL A 1 190 ? 13.538 -8.951 -4.470 1.00 87.69 190 VAL A O 1
ATOM 1562 N N . THR A 1 191 ? 14.270 -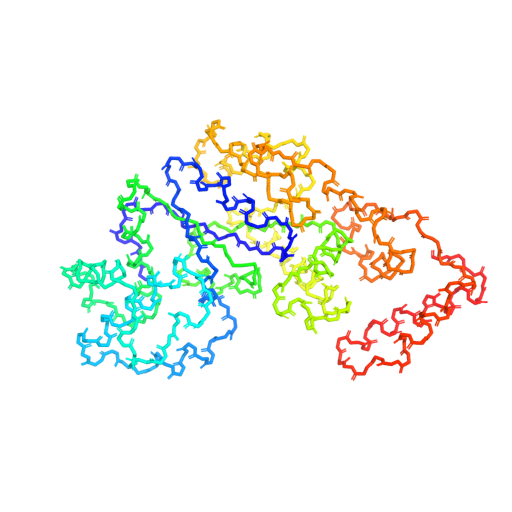6.905 -3.909 1.00 88.94 191 THR A N 1
ATOM 1563 C CA . THR A 1 191 ? 13.037 -6.509 -3.209 1.00 88.94 191 THR A CA 1
ATOM 1564 C C . THR A 1 191 ? 11.853 -6.431 -4.167 1.00 88.94 191 THR A C 1
ATOM 1566 O O . THR A 1 191 ? 10.776 -6.959 -3.867 1.00 88.94 191 THR A O 1
ATOM 1569 N N . TRP A 1 192 ? 12.062 -5.861 -5.356 1.00 95.06 192 TRP A N 1
ATOM 1570 C CA . TRP A 1 192 ? 11.047 -5.844 -6.405 1.00 95.06 192 TRP A CA 1
ATOM 1571 C C . TRP A 1 192 ? 10.664 -7.263 -6.839 1.00 95.06 192 TRP A C 1
ATOM 1573 O O . TRP A 1 192 ? 9.491 -7.627 -6.773 1.00 95.06 192 TRP A O 1
ATOM 1583 N N . ARG A 1 193 ? 11.644 -8.118 -7.166 1.00 94.75 193 ARG A N 1
ATOM 1584 C CA . ARG A 1 193 ? 11.409 -9.516 -7.577 1.00 94.75 193 ARG A CA 1
ATOM 1585 C C . ARG A 1 193 ? 10.647 -10.310 -6.521 1.00 94.75 193 ARG A C 1
ATOM 1587 O O . ARG A 1 193 ? 9.717 -11.037 -6.859 1.00 94.75 193 ARG A O 1
ATOM 1594 N N . LYS A 1 194 ? 11.026 -10.177 -5.244 1.00 93.25 194 LYS A N 1
ATOM 1595 C CA . LYS A 1 194 ? 10.334 -10.836 -4.127 1.00 93.25 194 LYS A CA 1
ATOM 1596 C C . LYS A 1 194 ? 8.878 -10.388 -4.037 1.00 93.25 194 LYS A C 1
ATOM 1598 O O . LYS A 1 194 ? 8.017 -11.228 -3.784 1.00 93.25 194 LYS A O 1
ATOM 1603 N N . SER A 1 195 ? 8.612 -9.094 -4.230 1.00 95.25 195 SER A N 1
ATOM 1604 C CA . SER A 1 195 ? 7.254 -8.537 -4.185 1.00 95.25 195 SER A CA 1
ATOM 1605 C C . SER A 1 195 ? 6.404 -9.103 -5.319 1.00 95.25 195 SER A C 1
ATOM 1607 O O . SER A 1 195 ? 5.375 -9.709 -5.045 1.00 95.25 195 SER A O 1
ATOM 1609 N N . ILE A 1 196 ? 6.901 -9.041 -6.560 1.00 97.00 196 ILE A N 1
ATOM 1610 C CA . ILE A 1 196 ? 6.199 -9.587 -7.729 1.00 97.00 196 ILE A CA 1
ATOM 1611 C C . ILE A 1 196 ? 5.958 -11.088 -7.593 1.00 97.00 196 ILE A C 1
ATOM 1613 O O . ILE A 1 196 ? 4.871 -11.572 -7.887 1.00 97.00 196 ILE A O 1
ATOM 1617 N N . ASN A 1 197 ? 6.952 -11.852 -7.137 1.00 95.44 197 ASN A N 1
ATOM 1618 C CA . ASN A 1 197 ? 6.791 -13.294 -6.970 1.00 95.44 197 ASN A CA 1
ATOM 1619 C C . ASN A 1 197 ? 5.694 -13.633 -5.950 1.00 95.44 197 ASN A C 1
ATOM 1621 O O . ASN A 1 197 ? 4.920 -14.566 -6.158 1.00 95.44 197 ASN A O 1
ATOM 1625 N N . ALA A 1 198 ? 5.623 -12.872 -4.855 1.00 95.25 198 ALA A N 1
ATOM 1626 C CA . ALA A 1 198 ? 4.546 -13.000 -3.886 1.00 95.25 198 ALA A CA 1
ATOM 1627 C C . ALA A 1 198 ? 3.195 -12.626 -4.518 1.00 95.25 198 ALA A C 1
ATOM 1629 O O . ALA A 1 198 ? 2.250 -13.405 -4.410 1.00 95.25 198 ALA A O 1
ATOM 1630 N N . GLY A 1 199 ? 3.115 -11.507 -5.241 1.00 96.00 199 GLY A N 1
ATOM 1631 C CA . GLY A 1 199 ? 1.884 -11.076 -5.898 1.00 96.00 199 GLY A CA 1
ATOM 1632 C C . GLY A 1 199 ? 1.349 -12.068 -6.928 1.00 96.00 199 GLY A C 1
ATOM 1633 O O . GLY A 1 199 ? 0.188 -12.463 -6.861 1.00 96.00 199 GLY A O 1
ATOM 1634 N N . LEU A 1 200 ? 2.215 -12.593 -7.801 1.00 94.75 200 LEU A N 1
ATOM 1635 C CA . LEU A 1 200 ? 1.854 -13.634 -8.772 1.00 94.75 200 LEU A CA 1
ATOM 1636 C C . LEU A 1 200 ? 1.307 -14.901 -8.099 1.00 94.75 200 LEU A C 1
ATOM 1638 O O . LEU A 1 200 ? 0.375 -15.515 -8.615 1.00 94.75 200 LEU A O 1
ATOM 1642 N N . LYS A 1 201 ? 1.850 -15.285 -6.936 1.00 95.38 201 LYS A N 1
ATOM 1643 C CA . LYS A 1 201 ? 1.313 -16.402 -6.151 1.00 95.38 201 LYS A CA 1
ATOM 1644 C C . LYS A 1 201 ? -0.099 -16.089 -5.652 1.00 95.38 201 LYS A C 1
ATOM 1646 O O . LYS A 1 201 ? -0.992 -16.912 -5.827 1.00 95.38 201 LYS A O 1
ATOM 1651 N N . TYR A 1 202 ? -0.305 -14.929 -5.031 1.00 95.88 202 TYR A N 1
ATOM 1652 C CA . TYR A 1 202 ? -1.598 -14.587 -4.435 1.00 95.88 202 TYR A CA 1
ATOM 1653 C C . TYR A 1 202 ? -2.681 -14.317 -5.472 1.00 95.88 202 TYR A C 1
ATOM 1655 O O . TYR A 1 202 ? -3.806 -14.755 -5.263 1.00 95.88 202 TYR A O 1
ATOM 1663 N N . LYS A 1 203 ? -2.336 -13.736 -6.624 1.00 93.31 203 LYS A N 1
ATOM 1664 C CA . LYS A 1 203 ? -3.248 -13.573 -7.763 1.00 93.31 203 LYS A CA 1
ATOM 1665 C C . LYS A 1 203 ? -3.907 -14.889 -8.186 1.00 93.31 203 LYS A C 1
ATOM 1667 O O . LYS A 1 203 ? -5.081 -14.905 -8.531 1.00 93.31 203 LYS A O 1
ATOM 1672 N N . ASN A 1 204 ? -3.167 -15.997 -8.129 1.00 90.44 204 ASN A N 1
ATOM 1673 C CA . ASN A 1 204 ? -3.679 -17.313 -8.518 1.00 90.44 204 ASN A CA 1
ATOM 1674 C C . ASN A 1 204 ? -4.502 -18.003 -7.417 1.00 90.44 204 ASN A C 1
ATOM 1676 O O . ASN A 1 204 ? -5.279 -18.905 -7.719 1.00 90.44 204 ASN A O 1
ATOM 1680 N N . VAL A 1 205 ? -4.320 -17.611 -6.151 1.00 94.69 205 VAL A N 1
ATOM 1681 C CA . VAL A 1 205 ? -4.924 -18.282 -4.985 1.00 94.69 205 VAL A CA 1
ATOM 1682 C C . VAL A 1 205 ? -6.123 -17.508 -4.423 1.00 94.69 205 VAL A C 1
ATOM 1684 O O . VAL A 1 205 ? -7.069 -18.124 -3.948 1.00 94.69 205 VAL A O 1
ATOM 1687 N N . LEU A 1 206 ? -6.113 -16.174 -4.485 1.00 94.44 206 LEU A N 1
ATOM 1688 C CA . LEU A 1 206 ? -7.073 -15.291 -3.813 1.00 94.44 206 LEU A CA 1
ATOM 1689 C C . LEU A 1 206 ? -7.979 -14.565 -4.818 1.00 94.44 206 LEU A C 1
ATOM 1691 O O . LEU A 1 206 ? -7.858 -13.361 -5.005 1.00 94.44 206 LEU A O 1
ATOM 1695 N N . LYS A 1 207 ? -8.899 -15.277 -5.471 1.00 85.06 207 LYS A N 1
ATOM 1696 C CA . LYS A 1 207 ? -9.689 -14.707 -6.581 1.00 85.06 207 LYS A CA 1
ATOM 1697 C C . LYS A 1 207 ? -10.547 -13.496 -6.187 1.00 85.06 207 LYS A C 1
ATOM 1699 O O . LYS A 1 207 ? -10.511 -12.487 -6.879 1.00 85.06 207 LYS A O 1
ATOM 1704 N N . ASP A 1 208 ? -11.250 -13.570 -5.057 1.00 90.38 208 ASP A N 1
ATOM 1705 C CA . ASP A 1 208 ? -12.236 -12.542 -4.670 1.00 90.38 208 ASP A CA 1
ATOM 1706 C C . ASP A 1 208 ? -11.676 -11.482 -3.708 1.00 90.38 208 ASP A C 1
ATOM 1708 O O . ASP A 1 208 ? -12.304 -10.450 -3.448 1.00 90.38 208 ASP A O 1
ATOM 1712 N N . GLN A 1 209 ? -10.487 -11.737 -3.158 1.00 95.50 209 GLN A N 1
ATOM 1713 C CA . GLN A 1 209 ? -9.848 -10.903 -2.139 1.00 95.50 209 GLN A CA 1
ATOM 1714 C C . GLN A 1 209 ? -8.602 -10.188 -2.641 1.00 95.50 209 GLN A C 1
ATOM 1716 O O . GLN A 1 209 ? -8.038 -9.398 -1.892 1.00 95.50 209 GLN A O 1
ATOM 1721 N N . TYR A 1 210 ? -8.161 -10.438 -3.873 1.00 97.81 210 TYR A N 1
ATOM 1722 C CA . TYR A 1 210 ? -6.920 -9.884 -4.394 1.00 97.81 210 TYR A CA 1
ATOM 1723 C C . TYR A 1 210 ? -7.125 -9.174 -5.727 1.00 97.81 210 TYR A C 1
ATOM 1725 O O . TYR A 1 210 ? -7.589 -9.767 -6.697 1.00 97.81 210 TYR A O 1
ATOM 1733 N N . TYR A 1 211 ? -6.702 -7.915 -5.786 1.00 97.94 211 TYR A N 1
ATOM 1734 C CA . TYR A 1 211 ? -6.694 -7.113 -7.003 1.00 97.94 211 TYR A CA 1
ATOM 1735 C C . TYR A 1 211 ? -5.277 -6.626 -7.302 1.00 97.94 211 TYR A C 1
ATOM 1737 O O . TYR A 1 211 ? -4.564 -6.158 -6.414 1.00 97.94 211 TYR A O 1
ATOM 1745 N N . GLN A 1 212 ? -4.861 -6.731 -8.562 1.00 97.00 212 GLN A N 1
ATOM 1746 C CA . GLN A 1 212 ? -3.536 -6.317 -9.014 1.00 97.00 212 GLN A CA 1
ATOM 1747 C C . GLN A 1 212 ? -3.660 -5.105 -9.938 1.00 97.00 212 GLN A C 1
ATOM 1749 O O . GLN A 1 212 ? -4.194 -5.217 -11.036 1.00 97.00 212 GLN A O 1
ATOM 1754 N N . VAL A 1 213 ? -3.120 -3.969 -9.502 1.00 97.88 213 VAL A N 1
ATOM 1755 C CA . VAL A 1 213 ? -3.032 -2.728 -10.275 1.00 97.88 213 VAL A CA 1
ATOM 1756 C C . VAL A 1 213 ? -1.685 -2.674 -10.993 1.00 97.88 213 VAL A C 1
ATOM 1758 O O . VAL A 1 213 ? -0.623 -2.699 -10.360 1.00 97.88 213 VAL A O 1
ATOM 1761 N N . GLN A 1 214 ? -1.703 -2.490 -12.311 1.00 97.00 214 GLN A N 1
ATOM 1762 C CA . GLN A 1 214 ? -0.509 -2.089 -13.046 1.00 97.00 214 GLN A CA 1
ATOM 1763 C C . GLN A 1 214 ? -0.406 -0.559 -13.036 1.00 97.00 214 GLN A C 1
ATOM 1765 O O . GLN A 1 214 ? -1.277 0.143 -13.543 1.00 97.00 214 GLN A O 1
ATOM 1770 N N . TYR A 1 215 ? 0.688 -0.009 -12.496 1.00 96.75 215 TYR A N 1
ATOM 1771 C CA . TYR A 1 215 ? 0.886 1.445 -12.386 1.00 96.75 215 TYR A CA 1
ATOM 1772 C C . TYR A 1 215 ? 0.693 2.171 -13.725 1.00 96.75 215 TYR A C 1
ATOM 1774 O O . TYR A 1 215 ? 0.150 3.268 -13.762 1.00 96.75 215 TYR A O 1
ATOM 1782 N N . LYS A 1 216 ? 1.126 1.560 -14.834 1.00 95.25 216 LYS A N 1
ATOM 1783 C CA . LYS A 1 216 ? 0.969 2.129 -16.177 1.00 95.25 216 LYS A CA 1
ATOM 1784 C C . LYS A 1 216 ? -0.505 2.382 -16.509 1.00 95.25 216 LYS A C 1
ATOM 1786 O O . LYS A 1 216 ? -0.818 3.477 -16.965 1.00 95.25 216 LYS A O 1
ATOM 1791 N N . ASP A 1 217 ? -1.383 1.425 -16.234 1.00 96.12 217 ASP A N 1
ATOM 1792 C CA . ASP A 1 217 ? -2.810 1.526 -16.550 1.00 96.12 217 ASP A CA 1
ATOM 1793 C C . ASP A 1 217 ? -3.483 2.585 -15.679 1.00 96.12 217 ASP A C 1
ATOM 1795 O O . ASP A 1 217 ? -4.200 3.442 -16.193 1.00 96.12 217 ASP A O 1
ATOM 1799 N N . LEU A 1 218 ? -3.125 2.632 -14.390 1.00 96.19 218 LEU A N 1
ATOM 1800 C CA . LEU A 1 218 ? -3.578 3.679 -13.475 1.00 96.19 218 LEU A CA 1
ATOM 1801 C C . LEU A 1 218 ? -3.176 5.087 -13.942 1.00 96.19 218 LEU A C 1
ATOM 1803 O O . LEU A 1 218 ? -3.933 6.034 -13.768 1.00 96.19 218 LEU A O 1
ATOM 1807 N N . ILE A 1 219 ? -1.984 5.261 -14.516 1.00 94.56 219 ILE A N 1
ATOM 1808 C CA . ILE A 1 219 ? -1.533 6.579 -14.985 1.00 94.56 219 ILE A CA 1
ATOM 1809 C C . ILE A 1 219 ? -2.101 6.932 -16.370 1.00 94.56 219 ILE A C 1
ATOM 1811 O O . ILE A 1 219 ? -2.380 8.104 -16.636 1.00 94.56 219 ILE A O 1
ATOM 1815 N N . LEU A 1 220 ? -2.240 5.959 -17.274 1.00 94.25 220 LEU A N 1
ATOM 1816 C CA . LEU A 1 220 ? -2.715 6.202 -18.641 1.00 94.25 220 LEU A CA 1
ATOM 1817 C C . LEU A 1 220 ? -4.239 6.311 -18.733 1.00 94.25 220 LEU A C 1
ATOM 1819 O O . LEU A 1 220 ? -4.738 7.079 -19.558 1.00 94.25 220 LEU A O 1
ATOM 1823 N N . SER A 1 221 ? -4.967 5.573 -17.899 1.00 96.25 221 SER A N 1
ATOM 1824 C CA . SER A 1 221 ? -6.431 5.498 -17.898 1.00 96.25 221 SER A CA 1
ATOM 1825 C C . SER A 1 221 ? -6.981 5.459 -16.463 1.00 96.25 221 SER A C 1
ATOM 1827 O O . SER A 1 221 ? -7.643 4.490 -16.085 1.00 96.25 221 SER A O 1
ATOM 1829 N N . PRO A 1 222 ? -6.727 6.508 -15.654 1.00 95.94 222 PRO A N 1
ATOM 1830 C CA . PRO A 1 222 ? -7.017 6.514 -14.220 1.00 95.94 222 PRO A CA 1
ATOM 1831 C C . PRO A 1 222 ? -8.480 6.237 -13.895 1.00 95.94 222 PRO A C 1
ATOM 1833 O O . PRO A 1 222 ? -8.760 5.391 -13.059 1.00 95.94 222 PRO A O 1
ATOM 1836 N N . GLU A 1 223 ? -9.420 6.901 -14.568 1.00 97.62 223 GLU A N 1
ATOM 1837 C CA . GLU A 1 223 ? -10.850 6.715 -14.303 1.00 97.62 223 GLU A CA 1
ATOM 1838 C C . GLU A 1 223 ? -11.293 5.264 -14.522 1.00 97.62 223 GLU A C 1
ATOM 1840 O O . GLU A 1 223 ? -11.977 4.693 -13.678 1.00 97.62 223 GLU A O 1
ATOM 1845 N N . ASN A 1 224 ? -10.857 4.650 -15.624 1.00 98.31 224 ASN A N 1
ATOM 1846 C CA . ASN A 1 224 ? -11.188 3.265 -15.945 1.00 98.31 224 ASN A CA 1
ATOM 1847 C C . ASN A 1 224 ? -10.610 2.287 -14.912 1.00 98.31 224 ASN A C 1
ATOM 1849 O O . ASN A 1 224 ? -11.304 1.379 -14.467 1.00 98.31 224 ASN A O 1
ATOM 1853 N N . GLU A 1 225 ? -9.352 2.480 -14.510 1.00 98.50 225 GLU A N 1
ATOM 1854 C CA . GLU A 1 225 ? -8.720 1.613 -13.513 1.00 98.50 225 GLU A CA 1
ATOM 1855 C C . GLU A 1 225 ? -9.345 1.788 -12.121 1.00 98.50 225 GLU A C 1
ATOM 1857 O O . GLU A 1 225 ? -9.550 0.811 -11.404 1.00 98.50 225 GLU A O 1
ATOM 1862 N N . ILE A 1 226 ? -9.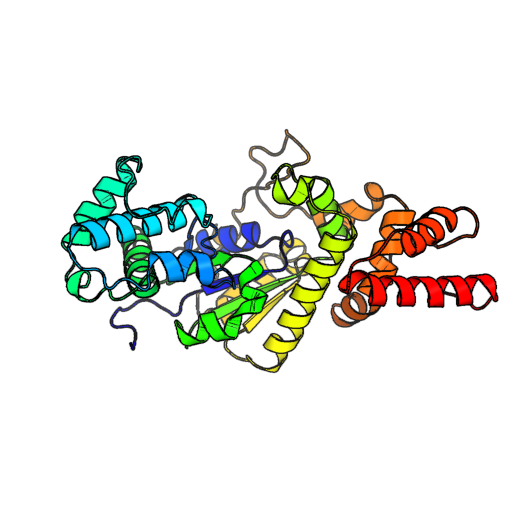715 3.017 -11.745 1.00 98.56 226 ILE A N 1
ATOM 1863 C CA . ILE A 1 226 ? -10.374 3.297 -10.463 1.00 98.56 226 ILE A CA 1
ATOM 1864 C C . ILE A 1 226 ? -11.796 2.728 -10.440 1.00 98.56 226 ILE A C 1
ATOM 1866 O O . ILE A 1 226 ? -12.189 2.181 -9.417 1.00 98.56 226 ILE A O 1
ATOM 1870 N N . LYS A 1 227 ? -12.548 2.782 -11.548 1.00 98.69 227 LYS A N 1
ATOM 1871 C CA . LYS A 1 227 ? -13.873 2.142 -11.651 1.00 98.69 227 LYS A CA 1
ATOM 1872 C C . LYS A 1 227 ? -13.801 0.637 -11.382 1.00 98.69 227 LYS A C 1
ATOM 1874 O O . LYS A 1 227 ? -14.506 0.154 -10.503 1.00 98.69 227 LYS A O 1
ATOM 1879 N N . LYS A 1 228 ? -12.876 -0.076 -12.033 1.00 98.56 228 LYS A N 1
ATOM 1880 C CA . LYS A 1 228 ? -12.638 -1.510 -11.776 1.00 98.56 228 LYS A CA 1
ATOM 1881 C C . LYS A 1 228 ? -12.231 -1.786 -10.330 1.00 98.56 228 LYS A C 1
ATOM 1883 O O . LYS A 1 228 ? -12.640 -2.781 -9.734 1.00 98.56 228 LYS A O 1
ATOM 1888 N N . LEU A 1 229 ? -11.415 -0.902 -9.754 1.00 98.06 229 LEU A N 1
ATOM 1889 C CA . LEU A 1 229 ? -11.016 -1.018 -8.359 1.00 98.06 229 LEU A CA 1
ATOM 1890 C C . LEU A 1 229 ? -12.211 -0.839 -7.411 1.00 98.06 229 LEU A C 1
ATOM 1892 O O . LEU A 1 229 ? -12.348 -1.611 -6.467 1.00 98.06 229 LEU A O 1
ATOM 1896 N N . CYS A 1 230 ? -13.082 0.139 -7.663 1.00 98.50 230 CYS A N 1
ATOM 1897 C CA . CYS A 1 230 ? -14.324 0.350 -6.918 1.00 98.50 230 CYS A CA 1
ATOM 1898 C C . CYS A 1 230 ? -15.260 -0.864 -7.021 1.00 98.50 230 CYS A C 1
ATOM 1900 O O . CYS A 1 230 ? -15.731 -1.345 -5.991 1.00 98.50 230 CYS A O 1
ATOM 1902 N N . GLU A 1 231 ? -15.428 -1.433 -8.220 1.00 98.25 231 GLU A N 1
ATOM 1903 C CA . GLU A 1 231 ? -16.183 -2.677 -8.436 1.00 98.25 231 GLU A CA 1
ATOM 1904 C C . GLU A 1 231 ? -15.630 -3.828 -7.581 1.00 98.25 231 GLU A C 1
ATOM 1906 O O . GLU A 1 231 ? -16.370 -4.455 -6.828 1.00 98.25 231 GLU A O 1
ATOM 1911 N N . PHE A 1 232 ? -14.312 -4.061 -7.600 1.00 97.94 232 PHE A N 1
ATOM 1912 C CA . PHE A 1 232 ? -13.666 -5.073 -6.751 1.00 97.94 232 PHE A CA 1
ATOM 1913 C C . PHE A 1 232 ? -13.897 -4.839 -5.246 1.00 97.94 232 PHE A C 1
ATOM 1915 O O . PHE A 1 232 ? -13.993 -5.786 -4.448 1.00 97.94 232 PHE A O 1
ATOM 1922 N N . LEU A 1 233 ? -13.951 -3.567 -4.850 1.00 97.44 233 LEU A N 1
ATOM 1923 C CA . LEU A 1 233 ? -14.158 -3.134 -3.477 1.00 97.44 233 LEU A CA 1
ATOM 1924 C C . LEU A 1 233 ? -15.636 -3.126 -3.061 1.00 97.44 233 LEU A C 1
ATOM 1926 O O . LEU A 1 233 ? -15.880 -3.048 -1.857 1.00 97.44 233 LEU A O 1
ATOM 1930 N N . ASN A 1 234 ? -16.595 -3.261 -3.980 1.00 96.62 234 ASN A N 1
ATOM 1931 C CA . ASN A 1 234 ? -18.020 -3.009 -3.736 1.00 96.62 234 ASN A CA 1
ATOM 1932 C C . ASN A 1 234 ? -18.273 -1.590 -3.180 1.00 96.62 234 ASN A C 1
ATOM 1934 O O . ASN A 1 234 ? -18.948 -1.407 -2.156 1.00 96.62 234 ASN A O 1
ATOM 1938 N N . GLU A 1 235 ? -17.668 -0.596 -3.824 1.00 97.44 235 GLU A N 1
ATOM 1939 C CA . GLU A 1 235 ? -17.928 0.832 -3.615 1.00 97.44 235 GLU A CA 1
ATOM 1940 C C . GLU A 1 235 ? -18.285 1.479 -4.956 1.00 97.44 235 GLU A C 1
ATOM 1942 O O . GLU A 1 235 ? -17.939 0.948 -6.013 1.00 97.44 235 GLU A O 1
ATOM 1947 N N . ASP A 1 236 ? -18.938 2.635 -4.918 1.00 98.06 236 ASP A N 1
ATOM 1948 C CA . ASP A 1 236 ? -19.205 3.409 -6.125 1.00 98.06 236 ASP A CA 1
ATOM 1949 C C . ASP A 1 236 ? -17.958 4.190 -6.561 1.00 98.06 236 ASP A C 1
ATOM 1951 O O . ASP A 1 236 ? -17.070 4.526 -5.774 1.00 98.06 236 ASP A O 1
ATOM 1955 N N . PHE A 1 237 ? -17.859 4.485 -7.854 1.00 98.56 237 PHE A N 1
ATOM 1956 C CA . PHE A 1 237 ? -16.856 5.428 -8.331 1.00 98.56 237 PHE A CA 1
ATOM 1957 C C . PHE A 1 237 ? -17.288 6.859 -8.000 1.00 98.56 237 PHE A C 1
ATOM 1959 O O . PHE A 1 237 ? -18.373 7.290 -8.390 1.00 98.56 237 PHE A O 1
ATOM 1966 N N . GLU A 1 238 ? -16.398 7.633 -7.381 1.00 98.44 238 GLU A N 1
ATOM 1967 C CA . GLU A 1 238 ? -16.625 9.052 -7.114 1.00 98.44 238 GLU A CA 1
ATOM 1968 C C . GLU A 1 238 ? -15.593 9.916 -7.862 1.00 98.44 238 GLU A C 1
ATOM 1970 O O . GLU A 1 238 ? -14.387 9.702 -7.699 1.00 98.44 238 GLU A O 1
ATOM 1975 N N . PRO A 1 239 ? -16.003 10.953 -8.621 1.00 97.56 239 PRO A N 1
ATOM 1976 C CA . PRO A 1 239 ? -15.074 11.798 -9.382 1.00 97.56 239 PRO A CA 1
ATOM 1977 C C . PRO A 1 239 ? -13.939 12.407 -8.545 1.00 97.56 239 PRO A C 1
ATOM 1979 O O . PRO A 1 239 ? -12.817 12.560 -9.026 1.00 97.56 239 PRO A O 1
ATOM 1982 N N . GLN A 1 240 ? -14.188 12.693 -7.264 1.00 96.25 240 GLN A N 1
ATOM 1983 C CA . GLN A 1 240 ? -13.183 13.221 -6.336 1.00 96.25 240 GLN A CA 1
ATOM 1984 C C . GLN A 1 240 ? -11.988 12.283 -6.098 1.00 96.25 240 GLN A C 1
ATOM 1986 O O . GLN A 1 240 ? -10.908 12.742 -5.717 1.00 96.25 240 GLN A O 1
ATOM 1991 N N . MET A 1 241 ? -12.122 10.987 -6.388 1.00 97.31 241 MET A N 1
ATOM 1992 C CA . MET A 1 241 ? -11.010 10.032 -6.347 1.00 97.31 241 MET A CA 1
ATOM 1993 C C . MET A 1 241 ? -9.906 10.365 -7.362 1.00 97.31 241 MET A C 1
ATOM 1995 O O . MET A 1 241 ? -8.747 10.014 -7.145 1.00 97.31 241 MET A O 1
ATOM 1999 N N . LEU A 1 242 ? -10.234 11.093 -8.436 1.00 95.25 242 LEU A N 1
ATOM 2000 C CA . LEU A 1 242 ? -9.270 11.579 -9.429 1.00 95.25 242 LEU A CA 1
ATOM 2001 C C . LEU A 1 242 ? -8.494 12.822 -8.959 1.00 95.25 242 LEU A C 1
ATOM 2003 O O . LEU A 1 242 ? -7.461 13.154 -9.545 1.00 95.25 242 LEU A O 1
ATOM 2007 N N . ASN A 1 243 ? -8.941 13.488 -7.887 1.00 92.25 243 ASN A N 1
ATOM 2008 C CA . ASN A 1 243 ? -8.349 14.726 -7.373 1.00 92.25 243 ASN A CA 1
ATOM 2009 C C . ASN A 1 243 ? -7.099 14.447 -6.523 1.00 92.25 243 ASN A C 1
ATOM 2011 O O . ASN A 1 243 ? -7.062 14.667 -5.310 1.00 92.25 243 ASN A O 1
ATOM 2015 N N . VAL A 1 244 ? -6.052 13.943 -7.171 1.00 89.00 244 VAL A N 1
ATOM 2016 C CA . VAL A 1 244 ? -4.761 13.636 -6.545 1.00 89.00 244 VAL A CA 1
ATOM 2017 C C . VAL A 1 244 ? -3.764 14.770 -6.763 1.00 89.00 244 VAL A C 1
ATOM 2019 O O . VAL A 1 244 ? -3.695 15.343 -7.847 1.00 89.00 244 VAL A O 1
ATOM 2022 N N . LYS A 1 245 ? -2.956 15.090 -5.748 1.00 80.56 245 LYS A N 1
ATOM 2023 C CA . LYS A 1 245 ? -1.818 16.009 -5.906 1.00 80.56 245 LYS A CA 1
ATOM 2024 C C . LYS A 1 245 ? -0.651 15.286 -6.579 1.00 80.56 245 LYS A C 1
ATOM 2026 O O . LYS A 1 245 ? -0.327 14.151 -6.220 1.00 80.56 245 LYS A O 1
ATOM 2031 N N . VAL A 1 246 ? 0.012 15.951 -7.520 1.00 67.56 246 VAL A N 1
ATOM 2032 C CA . VAL A 1 246 ? 1.222 15.440 -8.167 1.00 67.56 246 VAL A CA 1
ATOM 2033 C C . VAL A 1 246 ? 2.390 15.572 -7.191 1.00 67.56 246 VAL A C 1
ATOM 2035 O O . VAL A 1 246 ? 2.937 16.651 -7.002 1.00 67.56 246 VAL A O 1
ATOM 2038 N N . PHE A 1 247 ? 2.816 14.462 -6.591 1.00 58.09 247 PHE A N 1
ATOM 2039 C CA . PHE A 1 247 ? 4.072 14.414 -5.840 1.00 58.09 247 PHE A CA 1
ATOM 2040 C C . PHE A 1 247 ? 5.217 14.006 -6.777 1.00 58.09 247 PHE A C 1
ATOM 2042 O O . PHE A 1 247 ? 5.363 12.830 -7.114 1.00 58.09 247 PHE A O 1
ATOM 2049 N N . ASN A 1 248 ? 6.045 14.964 -7.207 1.00 54.69 248 ASN A N 1
AT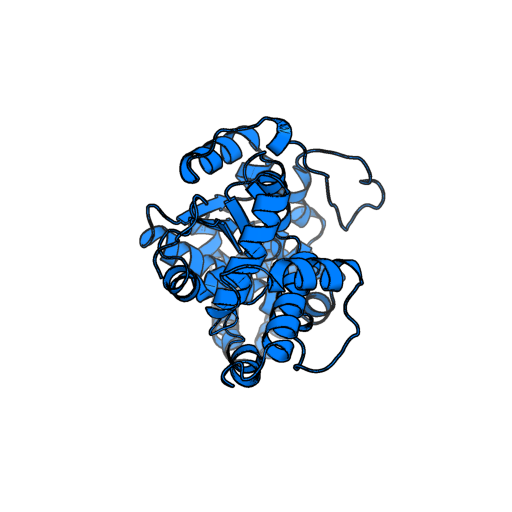OM 2050 C CA . ASN A 1 248 ? 7.327 14.682 -7.859 1.00 54.69 248 ASN A CA 1
ATOM 2051 C C . ASN A 1 248 ? 8.471 15.071 -6.918 1.00 54.69 248 ASN A C 1
ATOM 2053 O O . ASN A 1 248 ? 8.726 16.249 -6.718 1.00 54.69 248 ASN A O 1
ATOM 2057 N N . SER A 1 249 ? 9.247 14.097 -6.443 1.00 46.25 249 SER A N 1
ATOM 2058 C CA . SER A 1 249 ? 10.479 14.348 -5.674 1.00 46.25 249 SER A CA 1
ATOM 2059 C C . SER A 1 249 ? 11.648 14.902 -6.512 1.00 46.25 249 SER A C 1
ATOM 2061 O O . SER A 1 249 ? 12.773 14.906 -6.044 1.00 46.25 249 SER A O 1
ATOM 2063 N N . PHE A 1 250 ? 11.412 15.284 -7.772 1.00 42.12 250 PHE A N 1
ATOM 2064 C CA . PHE A 1 250 ? 12.444 15.724 -8.727 1.00 42.12 250 PHE A CA 1
ATOM 2065 C C . PHE A 1 250 ? 12.277 17.172 -9.196 1.00 42.12 250 PHE A C 1
ATOM 2067 O O . PHE A 1 250 ? 13.190 17.706 -9.809 1.00 42.12 250 PHE A O 1
ATOM 2074 N N . PHE A 1 251 ? 11.112 17.783 -8.976 1.00 43.91 251 PHE A N 1
ATOM 2075 C CA . PHE A 1 251 ? 10.832 19.141 -9.433 1.00 43.91 251 PHE A CA 1
ATOM 2076 C C . PHE A 1 251 ? 10.148 19.897 -8.296 1.00 43.91 251 PHE A C 1
ATOM 2078 O O . PHE A 1 251 ? 9.026 19.546 -7.918 1.00 43.91 251 PHE A O 1
ATOM 2085 N N . GLU A 1 252 ? 10.816 20.931 -7.777 1.00 43.69 252 GLU A N 1
ATOM 2086 C CA . GLU A 1 252 ? 10.261 21.866 -6.784 1.00 43.69 252 GLU A CA 1
ATOM 2087 C C . GLU A 1 252 ? 8.975 22.549 -7.299 1.00 43.69 252 GLU A C 1
ATOM 2089 O O . GLU A 1 252 ? 8.086 22.881 -6.516 1.00 43.69 252 GLU A O 1
ATOM 2094 N N . ASP A 1 253 ? 8.811 22.628 -8.624 1.00 42.84 253 ASP A N 1
ATOM 2095 C CA . ASP A 1 253 ? 7.727 23.317 -9.338 1.00 42.84 253 ASP A CA 1
ATOM 2096 C C . ASP A 1 253 ? 6.465 22.451 -9.597 1.00 42.84 253 ASP A C 1
ATOM 2098 O O . ASP A 1 253 ? 5.833 22.462 -10.664 1.00 42.84 253 ASP A O 1
ATOM 2102 N N . THR A 1 254 ? 6.127 21.595 -8.626 1.00 48.25 254 THR A N 1
ATOM 2103 C CA . THR A 1 254 ? 4.915 20.746 -8.663 1.00 48.25 254 THR A CA 1
ATOM 2104 C C . THR A 1 254 ? 3.971 20.951 -7.489 1.00 48.25 254 THR A C 1
ATOM 2106 O O . THR A 1 254 ? 2.920 20.306 -7.438 1.00 48.25 254 THR A O 1
ATOM 2109 N N . LYS A 1 255 ? 4.290 21.897 -6.595 1.00 45.47 255 LYS A N 1
ATOM 2110 C CA . LYS A 1 255 ? 3.292 22.467 -5.689 1.00 45.47 255 LYS A CA 1
ATOM 2111 C C . LYS A 1 255 ? 2.123 22.960 -6.559 1.00 45.47 255 LYS A C 1
ATOM 2113 O O . LYS A 1 255 ? 2.332 23.643 -7.550 1.00 45.47 255 LYS A O 1
ATOM 2118 N N . ASP A 1 256 ? 0.923 22.477 -6.252 1.00 52.19 256 ASP A N 1
ATOM 2119 C CA . ASP A 1 256 ? -0.362 22.832 -6.883 1.00 52.19 256 ASP A CA 1
ATOM 2120 C C . ASP A 1 256 ? -0.752 22.159 -8.212 1.00 52.19 256 ASP A C 1
ATOM 2122 O O . ASP A 1 256 ? -1.861 22.380 -8.697 1.00 52.19 256 ASP A O 1
ATOM 2126 N N . LYS A 1 257 ? 0.049 21.235 -8.763 1.00 63.31 257 LYS A N 1
ATOM 2127 C CA . LYS A 1 257 ? -0.409 20.414 -9.906 1.00 63.31 257 LYS A CA 1
ATOM 2128 C C . LYS A 1 257 ? -1.238 19.221 -9.420 1.00 63.31 257 LYS A C 1
ATOM 2130 O O . LYS A 1 257 ? -0.792 18.454 -8.564 1.00 63.31 257 LYS A O 1
ATOM 2135 N N . THR A 1 258 ? -2.433 19.037 -9.978 1.00 68.00 258 THR A N 1
ATOM 2136 C CA . THR A 1 258 ? -3.298 17.871 -9.736 1.00 68.00 258 THR A CA 1
ATOM 2137 C C . THR A 1 258 ? -3.276 16.905 -10.923 1.00 68.00 258 THR A C 1
ATOM 2139 O O . THR A 1 258 ? -2.955 17.282 -12.050 1.00 68.00 258 THR A O 1
ATOM 2142 N N . GLY A 1 259 ? -3.569 15.629 -10.669 1.00 80.50 259 GLY A N 1
ATOM 2143 C CA . GLY A 1 259 ? -3.710 14.597 -11.696 1.00 80.50 259 GLY A CA 1
ATOM 2144 C C . GLY A 1 259 ? -2.537 13.617 -11.810 1.00 80.50 259 GLY A C 1
ATOM 2145 O O . GLY A 1 259 ? -1.751 13.412 -10.884 1.00 80.50 259 GLY A O 1
ATOM 2146 N N . PHE A 1 260 ? -2.451 12.951 -12.962 1.00 85.62 260 PHE A N 1
ATOM 2147 C CA . PHE A 1 260 ? -1.625 11.758 -13.163 1.00 85.62 260 PHE A CA 1
ATOM 2148 C C . PHE A 1 260 ? -0.423 12.055 -14.067 1.00 85.62 260 PHE A C 1
ATOM 2150 O O . PHE A 1 260 ? -0.562 12.375 -15.248 1.00 85.62 260 PHE A O 1
ATOM 2157 N N . ASN A 1 261 ? 0.790 11.936 -13.520 1.00 85.94 261 ASN A N 1
ATOM 2158 C CA . ASN A 1 261 ? 2.015 12.271 -14.246 1.00 85.94 261 ASN A CA 1
ATOM 2159 C C . ASN A 1 261 ? 2.452 11.151 -15.208 1.00 85.94 261 ASN A C 1
ATOM 2161 O O . ASN A 1 261 ? 3.225 10.267 -14.832 1.00 85.94 261 ASN A O 1
ATOM 2165 N N . LYS A 1 262 ? 2.025 11.235 -16.473 1.00 88.00 262 LYS A N 1
ATOM 2166 C CA . LYS A 1 262 ? 2.373 10.269 -17.536 1.00 88.00 262 LYS A CA 1
ATOM 2167 C C . LYS A 1 262 ? 3.880 10.123 -17.771 1.00 88.00 262 LYS A C 1
ATOM 2169 O O . LYS A 1 262 ? 4.354 9.016 -18.012 1.00 88.00 262 LYS A O 1
ATOM 2174 N N . ILE A 1 263 ? 4.656 11.198 -17.604 1.00 85.44 263 ILE A N 1
ATOM 2175 C CA . ILE A 1 263 ? 6.120 11.174 -17.784 1.00 85.44 263 ILE A CA 1
ATOM 2176 C C . ILE A 1 263 ? 6.777 10.225 -16.775 1.00 85.44 263 ILE A C 1
ATOM 2178 O O . ILE A 1 263 ? 7.815 9.629 -17.056 1.00 85.44 263 ILE A O 1
ATOM 2182 N N . ALA A 1 264 ? 6.176 10.038 -15.596 1.00 84.38 264 ALA A N 1
ATOM 2183 C CA . ALA A 1 264 ? 6.719 9.147 -14.580 1.00 84.38 264 ALA A CA 1
ATOM 2184 C C . ALA A 1 264 ? 6.823 7.685 -15.060 1.00 84.38 264 ALA A C 1
ATOM 2186 O O . ALA A 1 264 ? 7.651 6.950 -14.526 1.00 84.38 264 ALA A O 1
ATOM 2187 N N . ILE A 1 265 ? 6.040 7.251 -16.055 1.00 90.19 265 ILE A N 1
ATOM 2188 C CA . ILE A 1 265 ? 6.088 5.872 -16.567 1.00 90.19 265 ILE A CA 1
ATOM 2189 C C . ILE A 1 265 ? 7.462 5.575 -17.193 1.00 90.19 265 ILE A C 1
ATOM 2191 O O . ILE A 1 265 ? 8.092 4.588 -16.819 1.00 90.19 265 ILE A O 1
ATOM 2195 N N . ASN A 1 266 ? 7.954 6.474 -18.054 1.00 91.81 266 ASN A N 1
ATOM 2196 C CA . ASN A 1 266 ? 9.132 6.243 -18.902 1.00 91.81 266 ASN A CA 1
ATOM 2197 C C . ASN A 1 266 ? 10.338 7.138 -18.569 1.00 91.81 266 ASN A C 1
ATOM 2199 O O . ASN A 1 266 ? 11.355 7.086 -19.246 1.00 91.81 266 ASN A O 1
ATOM 2203 N N . ARG A 1 267 ? 10.286 7.942 -17.496 1.00 90.06 267 ARG A N 1
ATOM 2204 C CA . ARG A 1 267 ? 11.397 8.840 -17.105 1.00 90.06 267 ARG A CA 1
ATOM 2205 C C . ARG A 1 267 ? 12.754 8.129 -16.961 1.00 90.06 267 ARG A C 1
ATOM 2207 O O . ARG A 1 267 ? 13.798 8.741 -17.169 1.00 90.06 267 ARG A O 1
ATOM 2214 N N . TRP A 1 268 ? 12.739 6.848 -16.598 1.00 94.50 268 TRP A N 1
ATOM 2215 C CA . TRP A 1 268 ? 13.936 6.014 -16.477 1.00 94.50 268 TRP A CA 1
ATOM 2216 C C . TRP A 1 268 ? 14.713 5.870 -17.790 1.00 94.50 268 TRP A C 1
ATOM 2218 O O . TRP A 1 268 ? 15.919 5.654 -17.732 1.00 94.50 268 TRP A O 1
ATOM 2228 N N . GLU A 1 269 ? 14.073 6.049 -18.948 1.00 94.56 269 GLU A N 1
ATOM 2229 C CA . GLU A 1 269 ? 14.733 5.982 -20.256 1.00 94.56 269 GLU A CA 1
ATOM 2230 C C . GLU A 1 269 ? 15.833 7.040 -20.395 1.00 94.56 269 GLU A C 1
ATOM 2232 O O . GLU A 1 269 ? 16.888 6.753 -20.952 1.00 94.56 269 GLU A O 1
ATOM 2237 N N . ASN A 1 270 ? 15.629 8.228 -19.823 1.00 92.69 270 ASN A N 1
ATOM 2238 C CA . ASN A 1 270 ? 16.573 9.343 -19.944 1.00 92.69 270 ASN A CA 1
ATOM 2239 C C . ASN A 1 270 ? 17.474 9.520 -18.713 1.00 92.69 270 ASN A C 1
ATOM 2241 O O . ASN A 1 270 ? 18.487 10.204 -18.798 1.00 92.69 270 ASN A O 1
ATOM 2245 N N . LEU A 1 271 ? 17.102 8.946 -17.562 1.00 92.81 271 LEU A N 1
ATOM 2246 C CA . LEU A 1 271 ? 17.807 9.170 -16.289 1.00 92.81 271 LEU A CA 1
ATOM 2247 C C . LEU A 1 271 ? 18.641 7.982 -15.803 1.00 92.81 271 LEU A C 1
ATOM 2249 O O . LEU A 1 271 ? 19.489 8.155 -14.928 1.00 92.81 271 LEU A O 1
ATOM 2253 N N . LEU A 1 272 ? 18.396 6.777 -16.319 1.00 92.94 272 LEU A N 1
ATOM 2254 C CA . LEU A 1 272 ? 19.286 5.646 -16.081 1.00 92.94 272 LEU A CA 1
ATOM 2255 C C . LEU A 1 272 ? 20.374 5.614 -17.152 1.00 92.94 272 LEU A C 1
ATOM 2257 O O . LEU A 1 272 ? 20.108 5.853 -18.329 1.00 92.94 272 LEU A O 1
ATOM 2261 N N . SER A 1 273 ? 21.591 5.269 -16.748 1.00 90.81 273 SER A N 1
ATOM 2262 C CA . SER A 1 273 ? 22.658 4.925 -17.685 1.00 90.81 273 SER A CA 1
ATOM 2263 C C . SER A 1 273 ? 22.328 3.632 -18.438 1.00 90.81 273 SER A C 1
ATOM 2265 O O . SER A 1 273 ? 21.557 2.795 -17.963 1.00 90.81 273 SER A O 1
ATOM 2267 N N . GLU A 1 274 ? 22.958 3.426 -19.595 1.00 89.19 274 GLU A N 1
ATOM 2268 C CA . GLU A 1 274 ? 22.795 2.194 -20.381 1.00 89.19 274 GLU A CA 1
ATOM 2269 C C . GLU A 1 274 ? 23.126 0.934 -19.564 1.00 89.19 274 GLU A C 1
ATOM 2271 O O . GLU A 1 274 ? 22.379 -0.041 -19.596 1.00 89.19 274 GLU A O 1
ATOM 2276 N N . ASN A 1 275 ? 24.181 0.976 -18.744 1.00 85.44 275 ASN A N 1
ATOM 2277 C CA . ASN A 1 275 ? 24.575 -0.151 -17.892 1.00 85.44 275 ASN A CA 1
ATOM 2278 C C . ASN A 1 275 ? 23.517 -0.494 -16.843 1.00 85.44 275 ASN A C 1
ATOM 2280 O O . ASN A 1 275 ? 23.242 -1.669 -16.606 1.00 85.44 275 ASN A O 1
ATOM 2284 N N . GLU A 1 276 ? 22.907 0.519 -16.226 1.00 89.81 276 GLU A N 1
ATOM 2285 C CA . GLU A 1 276 ? 21.818 0.309 -15.272 1.00 89.81 276 GLU A CA 1
ATOM 2286 C C . GLU A 1 276 ? 20.607 -0.314 -15.966 1.00 89.81 276 GLU A C 1
ATOM 2288 O O . GLU A 1 276 ? 20.076 -1.303 -15.466 1.00 89.81 276 GLU A O 1
ATOM 2293 N N . LYS A 1 277 ? 20.201 0.203 -17.136 1.00 92.69 277 LYS A N 1
ATOM 2294 C CA . LYS A 1 277 ? 19.081 -0.360 -17.911 1.00 92.69 277 LYS A CA 1
ATOM 2295 C C . LYS A 1 277 ? 19.316 -1.832 -18.238 1.00 92.69 277 LYS A C 1
ATOM 2297 O O . LYS A 1 277 ? 18.454 -2.655 -17.944 1.00 92.69 277 LYS A O 1
ATOM 2302 N N . ILE A 1 278 ? 20.500 -2.168 -18.756 1.00 88.81 278 ILE A N 1
ATOM 2303 C CA . ILE A 1 278 ? 20.881 -3.548 -19.080 1.00 88.81 278 ILE A CA 1
ATOM 2304 C C . ILE A 1 278 ? 20.837 -4.424 -17.824 1.00 88.81 278 ILE A C 1
ATOM 2306 O O . ILE A 1 278 ? 20.223 -5.486 -17.848 1.00 88.81 278 ILE A O 1
ATOM 2310 N N . LEU A 1 279 ? 21.442 -3.999 -16.707 1.00 86.31 279 LEU A N 1
ATOM 2311 C CA . LEU A 1 279 ? 21.430 -4.782 -15.466 1.00 86.31 279 LEU A CA 1
ATOM 2312 C C . LEU A 1 279 ? 20.003 -5.042 -14.972 1.00 86.31 279 LEU A C 1
ATOM 2314 O O . LEU A 1 279 ? 19.675 -6.177 -14.622 1.00 86.31 279 LEU A O 1
ATOM 2318 N N . VAL A 1 280 ? 19.140 -4.020 -14.956 1.00 91.88 280 VAL A N 1
ATOM 2319 C CA . VAL A 1 280 ? 17.741 -4.201 -14.550 1.00 91.88 280 VAL A CA 1
ATOM 2320 C C . VAL A 1 280 ? 17.031 -5.150 -15.510 1.00 91.88 280 VAL A C 1
ATOM 2322 O O . VAL A 1 280 ? 16.388 -6.098 -15.053 1.00 91.88 280 VAL A O 1
ATOM 2325 N N . ASP A 1 281 ? 17.166 -4.947 -16.821 1.00 92.62 281 ASP A N 1
ATOM 2326 C CA . ASP A 1 281 ? 16.509 -5.768 -17.836 1.00 92.62 281 ASP A CA 1
ATOM 2327 C C . ASP A 1 281 ? 16.915 -7.238 -17.731 1.00 92.62 281 ASP A C 1
ATOM 2329 O O . ASP A 1 281 ? 16.035 -8.104 -17.738 1.00 92.62 281 ASP A O 1
ATOM 2333 N N . LEU A 1 282 ? 18.211 -7.519 -17.567 1.00 87.62 282 LEU A N 1
ATOM 2334 C CA . LEU A 1 282 ? 18.745 -8.872 -17.420 1.00 87.62 282 LEU A CA 1
ATOM 2335 C C . LEU A 1 282 ? 18.212 -9.569 -16.166 1.00 87.62 282 LEU A C 1
ATOM 2337 O O . LEU A 1 282 ? 17.792 -10.724 -16.230 1.00 87.62 282 LEU A O 1
ATOM 2341 N N . LEU A 1 283 ? 18.201 -8.874 -15.028 1.00 87.69 283 LEU A N 1
ATOM 2342 C CA . LEU A 1 283 ? 17.825 -9.467 -13.742 1.00 87.69 283 LEU A CA 1
ATOM 2343 C C . LEU A 1 283 ? 16.313 -9.565 -13.528 1.00 87.69 283 LEU A C 1
ATOM 2345 O O . LEU A 1 283 ? 15.869 -10.239 -12.596 1.00 87.69 283 LEU A O 1
ATOM 2349 N N . THR A 1 284 ? 15.518 -8.908 -14.373 1.00 93.69 284 THR A N 1
ATOM 2350 C CA . THR A 1 284 ? 14.056 -8.868 -14.240 1.00 93.69 284 THR A CA 1
ATOM 2351 C C . THR A 1 284 ? 13.302 -9.456 -15.430 1.00 93.69 284 THR A C 1
ATOM 2353 O O . THR A 1 284 ? 12.083 -9.578 -15.327 1.00 93.69 284 THR A O 1
ATOM 2356 N N . LYS A 1 285 ? 13.984 -9.890 -16.505 1.00 92.62 285 LYS A N 1
ATOM 2357 C CA . LYS A 1 285 ? 13.376 -10.373 -17.765 1.00 92.62 285 LYS A CA 1
ATOM 2358 C C . LYS A 1 285 ? 12.177 -11.298 -17.556 1.00 92.62 285 LYS A C 1
ATOM 2360 O O . LYS A 1 285 ? 11.073 -10.955 -17.956 1.00 92.62 285 LYS A O 1
ATOM 2365 N N . LYS A 1 286 ? 12.369 -12.405 -16.827 1.00 93.69 286 LYS A N 1
ATOM 2366 C CA . LYS A 1 286 ? 11.308 -13.387 -16.532 1.00 93.69 286 LYS A CA 1
ATOM 2367 C C . LYS A 1 286 ? 10.041 -12.741 -15.955 1.00 93.69 286 LYS A C 1
ATOM 2369 O O . LYS A 1 286 ? 8.936 -13.138 -16.296 1.00 93.69 286 LYS A O 1
ATOM 2374 N N . TYR A 1 287 ? 10.199 -11.780 -15.050 1.00 94.62 287 TYR A N 1
ATOM 2375 C CA . TYR A 1 287 ? 9.079 -11.117 -14.383 1.00 94.62 287 TYR A CA 1
ATOM 2376 C C . TYR A 1 287 ? 8.449 -10.049 -15.275 1.00 94.62 287 TYR A C 1
ATOM 2378 O O . TYR A 1 287 ? 7.232 -9.908 -15.293 1.00 94.62 287 TYR A O 1
ATOM 2386 N N . ARG A 1 288 ? 9.271 -9.302 -16.021 1.00 95.50 288 ARG A N 1
ATOM 2387 C CA . ARG A 1 288 ? 8.796 -8.300 -16.977 1.00 95.50 288 ARG A CA 1
ATOM 2388 C C . ARG A 1 288 ? 7.965 -8.928 -18.086 1.00 95.50 288 ARG A C 1
ATOM 2390 O O . ARG A 1 288 ? 6.930 -8.365 -18.408 1.00 95.50 288 ARG A O 1
ATOM 2397 N N . ASP A 1 289 ? 8.358 -10.098 -18.579 1.00 95.44 289 ASP A N 1
ATOM 2398 C CA . ASP A 1 289 ? 7.605 -10.831 -19.600 1.00 95.44 289 ASP A CA 1
ATOM 2399 C C . ASP A 1 289 ? 6.215 -11.223 -19.094 1.00 95.44 289 ASP A C 1
ATOM 2401 O O . ASP A 1 289 ? 5.219 -10.950 -19.753 1.00 95.44 289 ASP A O 1
ATOM 2405 N N . VAL A 1 290 ? 6.129 -11.771 -17.877 1.00 95.12 290 VAL A N 1
ATOM 2406 C CA . VAL A 1 290 ? 4.845 -12.131 -17.245 1.00 95.12 290 VAL A CA 1
ATOM 2407 C C . VAL A 1 290 ? 3.949 -10.907 -17.018 1.00 95.12 290 VAL A C 1
ATOM 2409 O O . VAL A 1 290 ? 2.727 -11.017 -17.071 1.00 95.12 290 VAL A O 1
ATOM 2412 N N . LEU A 1 291 ? 4.544 -9.742 -16.753 1.00 94.69 291 LEU A N 1
ATOM 2413 C CA . LEU A 1 291 ? 3.832 -8.491 -16.468 1.00 94.69 291 LEU A CA 1
ATOM 2414 C C . LEU A 1 291 ? 3.707 -7.557 -17.686 1.00 94.69 291 LEU A C 1
ATOM 2416 O O . LEU A 1 291 ? 3.256 -6.420 -17.532 1.00 94.69 291 LEU A O 1
ATOM 2420 N N . ASN A 1 292 ? 4.112 -8.005 -18.878 1.00 95.56 292 ASN A N 1
ATOM 2421 C CA . ASN A 1 292 ? 4.092 -7.241 -20.128 1.00 95.56 292 ASN A CA 1
ATOM 2422 C C . ASN A 1 292 ? 4.843 -5.891 -20.077 1.00 95.56 292 ASN A C 1
ATOM 2424 O O . ASN A 1 292 ? 4.389 -4.885 -20.629 1.00 95.56 292 ASN A O 1
ATOM 2428 N N . TYR A 1 293 ? 6.011 -5.852 -19.426 1.00 95.50 293 TYR A N 1
ATOM 2429 C CA . TYR A 1 293 ? 6.928 -4.709 -19.497 1.00 95.50 293 TYR A CA 1
ATOM 2430 C C . TYR A 1 293 ? 7.964 -4.912 -20.616 1.00 95.50 293 TYR A C 1
ATOM 2432 O O . TYR A 1 293 ? 8.764 -5.847 -20.523 1.00 95.50 293 TYR A O 1
ATOM 2440 N N . PRO A 1 294 ? 8.020 -4.033 -21.636 1.00 93.44 294 PRO A N 1
ATOM 2441 C CA . PRO A 1 294 ? 8.913 -4.213 -22.780 1.00 93.44 294 PRO A CA 1
ATOM 2442 C C . PRO A 1 294 ? 10.388 -4.121 -22.375 1.00 93.44 294 PRO A C 1
ATOM 2444 O O . PRO A 1 294 ? 10.732 -3.448 -21.398 1.00 93.44 294 PRO A O 1
ATOM 2447 N N . ASP A 1 295 ? 11.264 -4.779 -23.133 1.00 93.19 295 ASP A N 1
ATOM 2448 C CA . ASP A 1 295 ? 12.714 -4.591 -23.016 1.00 93.19 295 ASP A CA 1
ATOM 2449 C C . ASP A 1 295 ? 13.097 -3.138 -23.322 1.00 93.19 295 ASP A C 1
ATOM 2451 O O . ASP A 1 295 ? 12.405 -2.442 -24.067 1.00 93.19 295 ASP A O 1
ATOM 2455 N N . SER A 1 296 ? 14.169 -2.650 -22.697 1.00 93.25 296 SER A N 1
ATOM 2456 C CA . SER A 1 296 ? 14.720 -1.351 -23.070 1.00 93.25 296 SER A CA 1
ATOM 2457 C C . SER A 1 296 ? 15.489 -1.464 -24.386 1.00 93.25 296 SER A C 1
ATOM 2459 O O . SER A 1 296 ? 15.889 -2.545 -24.815 1.00 93.25 296 SER A O 1
ATOM 2461 N N . ASN A 1 297 ? 15.761 -0.318 -25.005 1.00 90.94 297 ASN A N 1
ATOM 2462 C CA . ASN A 1 297 ? 16.613 -0.256 -26.193 1.00 90.94 297 ASN A CA 1
ATOM 2463 C C . ASN A 1 297 ? 18.111 -0.441 -25.872 1.00 90.94 297 ASN A C 1
ATOM 2465 O O . ASN A 1 297 ? 18.936 -0.381 -26.786 1.00 90.94 297 ASN A O 1
ATOM 2469 N N . ALA A 1 298 ? 18.474 -0.640 -24.598 1.00 87.88 298 ALA A N 1
ATOM 2470 C CA . ALA A 1 298 ? 19.859 -0.729 -24.164 1.00 87.88 298 ALA A CA 1
ATOM 2471 C C . ALA A 1 298 ? 20.490 -2.062 -24.586 1.00 87.88 298 ALA A C 1
ATOM 2473 O O . ALA A 1 298 ? 19.915 -3.135 -24.398 1.00 87.88 298 ALA A O 1
ATOM 2474 N N . LYS A 1 299 ? 21.701 -2.000 -25.150 1.00 84.38 299 LYS A N 1
ATOM 2475 C CA . LYS A 1 299 ? 22.420 -3.175 -25.665 1.00 84.38 299 LYS A CA 1
ATOM 2476 C C . LYS A 1 299 ? 23.744 -3.367 -24.938 1.00 84.38 299 LYS A C 1
ATOM 2478 O O . LYS A 1 299 ? 24.538 -2.436 -24.804 1.00 84.38 299 LYS A O 1
ATOM 2483 N N . LEU A 1 300 ? 23.992 -4.599 -24.500 1.00 79.19 300 LEU A N 1
ATOM 2484 C CA . LEU A 1 300 ? 25.280 -4.994 -23.939 1.00 79.19 300 LEU A CA 1
ATOM 2485 C C . LEU A 1 300 ? 26.288 -5.161 -25.084 1.00 79.19 300 LEU A C 1
ATOM 2487 O O . LEU A 1 300 ? 26.055 -5.900 -26.039 1.00 79.19 300 LEU A O 1
ATOM 2491 N N . THR A 1 301 ? 27.387 -4.424 -24.991 1.00 79.69 301 THR A N 1
ATOM 2492 C CA . THR A 1 301 ? 28.493 -4.362 -25.949 1.00 79.69 301 THR A CA 1
ATOM 2493 C C . THR A 1 301 ? 29.797 -4.714 -25.235 1.00 79.69 301 THR A C 1
ATOM 2495 O O . THR A 1 301 ? 29.886 -4.676 -24.010 1.00 79.69 301 THR A O 1
ATOM 2498 N N . LEU A 1 302 ? 30.860 -5.014 -25.986 1.00 71.25 302 LEU A N 1
ATOM 2499 C CA . LEU A 1 302 ? 32.181 -5.254 -25.387 1.00 71.25 302 LEU A CA 1
ATOM 2500 C C . LEU A 1 302 ? 32.693 -4.034 -24.600 1.00 71.25 302 LEU A C 1
ATOM 2502 O O . LEU A 1 302 ? 33.305 -4.195 -23.547 1.00 71.25 302 LEU A O 1
ATOM 2506 N N . SER A 1 303 ? 32.391 -2.819 -25.068 1.00 70.75 303 SER A N 1
ATOM 2507 C CA . SER A 1 303 ? 32.814 -1.567 -24.428 1.00 70.75 303 SER A CA 1
ATOM 2508 C C . SER A 1 303 ? 32.125 -1.293 -23.090 1.00 70.75 303 SER A C 1
ATOM 2510 O O . SER A 1 303 ? 32.682 -0.579 -22.260 1.00 70.75 303 SER A O 1
ATOM 2512 N N . ASN A 1 304 ? 30.944 -1.871 -22.852 1.00 73.25 304 ASN A N 1
ATOM 2513 C CA . ASN A 1 304 ? 30.190 -1.680 -21.616 1.00 73.25 304 ASN A CA 1
ATOM 2514 C C . ASN A 1 304 ? 30.098 -2.958 -20.754 1.00 73.25 304 ASN A C 1
ATOM 2516 O O . ASN A 1 304 ? 29.407 -2.968 -19.741 1.00 73.25 304 ASN A O 1
ATOM 2520 N N . LEU A 1 305 ? 30.878 -3.996 -21.094 1.00 71.12 305 LEU A N 1
ATOM 2521 C CA . LEU A 1 305 ? 30.944 -5.292 -20.402 1.00 71.12 305 LEU A CA 1
ATOM 2522 C C . LEU A 1 305 ? 31.739 -5.255 -19.082 1.00 71.12 305 LEU A C 1
ATOM 2524 O O . LEU A 1 305 ? 31.456 -6.018 -18.157 1.00 71.12 305 LEU A O 1
ATOM 2528 N N . LEU A 1 306 ? 32.740 -4.374 -18.974 1.00 68.12 306 LEU A N 1
ATOM 2529 C CA . LEU A 1 306 ? 33.678 -4.350 -17.842 1.00 68.12 306 LEU A CA 1
ATOM 2530 C C . LEU A 1 306 ? 33.000 -4.141 -16.467 1.00 68.12 306 LEU A C 1
ATOM 2532 O O . LEU A 1 306 ? 33.334 -4.875 -15.531 1.00 68.12 306 LEU A O 1
ATOM 2536 N N . PRO A 1 307 ? 32.008 -3.238 -16.313 1.00 66.38 307 PRO A N 1
ATOM 2537 C CA . PRO A 1 307 ? 31.253 -3.108 -15.067 1.00 66.38 307 PRO A CA 1
ATOM 2538 C C . PRO A 1 307 ? 30.523 -4.393 -14.657 1.00 66.38 307 PRO A C 1
ATOM 2540 O O . PRO A 1 307 ? 30.417 -4.671 -13.467 1.00 66.38 307 PRO A O 1
ATOM 2543 N N . PHE A 1 308 ? 30.067 -5.208 -15.615 1.00 66.06 308 PHE A N 1
ATOM 2544 C CA . PHE A 1 308 ? 29.375 -6.470 -15.335 1.00 66.06 308 PHE A CA 1
ATOM 2545 C C . PHE A 1 308 ? 30.334 -7.528 -14.791 1.00 66.06 308 PHE A C 1
ATOM 2547 O O . PHE A 1 308 ? 30.016 -8.197 -13.810 1.00 66.06 308 PHE A O 1
ATOM 2554 N N . LEU A 1 309 ? 31.534 -7.637 -15.369 1.00 62.19 309 LEU A N 1
ATOM 2555 C CA . LEU A 1 309 ? 32.581 -8.534 -14.873 1.00 62.19 309 LEU A CA 1
ATOM 2556 C C . LEU A 1 309 ? 32.977 -8.175 -13.433 1.00 62.19 309 LEU A C 1
ATOM 2558 O O . LEU A 1 309 ? 32.994 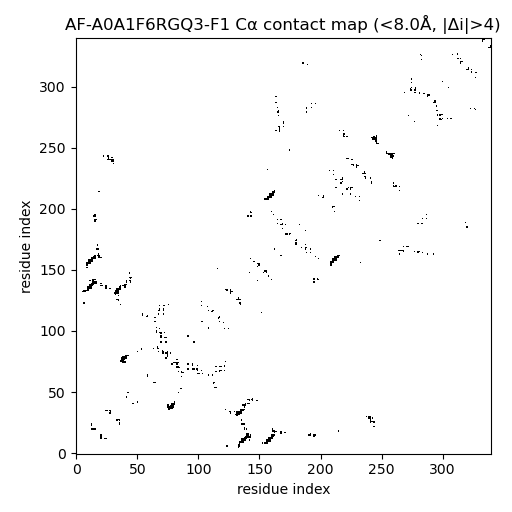-9.045 -12.563 1.00 62.19 309 LEU A O 1
ATOM 2562 N N . LEU A 1 310 ? 33.193 -6.886 -13.149 1.00 62.81 310 LEU A N 1
ATOM 2563 C CA . LEU A 1 310 ? 33.504 -6.391 -11.800 1.00 62.81 310 LEU A CA 1
ATOM 2564 C C . LEU A 1 310 ? 32.349 -6.578 -10.809 1.00 62.81 310 LEU A C 1
ATOM 2566 O O . LEU A 1 310 ? 32.572 -6.841 -9.628 1.00 62.81 310 LEU A O 1
ATOM 2570 N N . PHE A 1 311 ? 31.110 -6.453 -11.279 1.00 64.12 311 PHE A N 1
ATOM 2571 C CA . PHE A 1 311 ? 29.931 -6.699 -10.463 1.00 64.12 311 PHE A CA 1
ATOM 2572 C C . PHE A 1 311 ? 29.842 -8.170 -10.052 1.00 64.12 311 PHE A C 1
ATOM 2574 O O . PHE A 1 311 ? 29.678 -8.459 -8.873 1.00 64.12 311 PHE A O 1
ATOM 2581 N N . THR A 1 312 ? 30.044 -9.107 -10.985 1.00 61.19 312 THR A N 1
ATOM 2582 C CA . THR A 1 312 ? 29.991 -10.550 -10.682 1.00 61.19 312 THR A CA 1
ATOM 2583 C C . THR A 1 312 ? 31.084 -11.037 -9.729 1.00 61.19 312 THR A C 1
ATOM 2585 O O . THR A 1 312 ? 30.873 -12.023 -9.024 1.00 61.19 312 THR A O 1
ATOM 2588 N N . THR A 1 313 ? 32.237 -10.363 -9.678 1.00 56.22 313 THR A N 1
ATOM 2589 C CA . THR A 1 313 ? 33.359 -10.746 -8.805 1.00 56.22 313 THR A CA 1
ATOM 2590 C C . THR A 1 313 ? 33.252 -10.169 -7.391 1.00 56.22 313 THR A C 1
ATOM 2592 O O . THR A 1 313 ? 33.816 -10.745 -6.464 1.00 56.22 313 THR A O 1
ATOM 2595 N N . LYS A 1 314 ? 32.502 -9.076 -7.185 1.00 54.62 314 LYS A N 1
ATOM 2596 C CA . LYS A 1 314 ? 32.364 -8.391 -5.880 1.00 54.62 314 LYS A CA 1
ATOM 2597 C C . LYS A 1 314 ? 31.134 -8.796 -5.056 1.00 54.62 314 LYS A C 1
ATOM 2599 O O . LYS A 1 314 ? 30.920 -8.279 -3.959 1.00 54.62 314 LYS A O 1
ATOM 2604 N N . THR A 1 315 ? 30.294 -9.701 -5.546 1.00 53.91 315 THR A N 1
ATOM 2605 C CA . THR A 1 315 ? 28.974 -9.964 -4.957 1.00 53.91 315 THR A CA 1
ATOM 2606 C C . THR A 1 315 ? 28.918 -11.270 -4.137 1.00 53.91 315 THR A C 1
ATOM 2608 O O . THR A 1 315 ? 28.718 -12.338 -4.702 1.00 53.91 315 THR A O 1
ATOM 2611 N N . SER A 1 316 ? 29.041 -11.194 -2.799 1.00 47.12 316 SER A N 1
ATOM 2612 C CA . SER A 1 316 ? 29.226 -12.349 -1.878 1.00 47.12 316 SER A CA 1
ATOM 2613 C C . SER A 1 316 ? 28.099 -12.684 -0.859 1.00 47.12 316 SER A C 1
ATOM 2615 O O . SER A 1 316 ? 28.371 -13.289 0.170 1.00 47.12 316 SER A O 1
ATOM 2617 N N . ILE A 1 317 ? 26.824 -12.361 -1.104 1.00 48.66 317 ILE A N 1
ATOM 2618 C CA . ILE A 1 317 ? 25.691 -12.701 -0.197 1.00 48.66 317 ILE A CA 1
ATOM 2619 C C . ILE A 1 317 ? 24.771 -13.719 -0.897 1.00 48.66 317 ILE A C 1
ATOM 2621 O O . ILE A 1 317 ? 24.739 -13.747 -2.117 1.00 48.66 317 ILE A O 1
ATOM 2625 N N . GLU A 1 318 ? 24.031 -14.579 -0.191 1.00 44.81 318 GLU A N 1
ATOM 2626 C CA . GLU A 1 318 ? 23.257 -15.706 -0.768 1.00 44.81 318 GLU A CA 1
ATOM 2627 C C . GLU A 1 318 ? 22.321 -15.352 -1.940 1.00 44.81 318 GLU A C 1
ATOM 2629 O O . GLU A 1 318 ? 22.329 -16.051 -2.952 1.00 44.81 318 GLU A O 1
ATOM 2634 N N . SER A 1 319 ? 21.596 -14.227 -1.891 1.00 47.50 319 SER A N 1
ATOM 2635 C CA . SER A 1 319 ? 20.794 -13.728 -3.028 1.00 47.50 319 SER A CA 1
ATOM 2636 C C . SER A 1 319 ? 21.637 -13.221 -4.209 1.00 47.50 319 SER A C 1
ATOM 2638 O O . SER A 1 319 ? 21.121 -12.981 -5.298 1.00 47.50 319 SER A O 1
ATOM 2640 N N . ARG A 1 320 ? 22.947 -13.069 -4.005 1.00 56.12 320 ARG A N 1
ATOM 2641 C CA . ARG A 1 320 ? 23.940 -12.683 -5.006 1.00 56.12 320 ARG A CA 1
ATOM 2642 C C . ARG A 1 320 ? 24.535 -13.874 -5.769 1.00 56.12 320 ARG A C 1
ATOM 2644 O O . ARG A 1 320 ? 25.028 -13.654 -6.869 1.00 56.12 320 ARG A O 1
ATOM 2651 N N . LYS A 1 321 ? 24.441 -15.117 -5.266 1.00 55.31 321 LYS A N 1
ATOM 2652 C CA . LYS A 1 321 ? 24.884 -16.315 -6.014 1.00 55.31 321 LYS A CA 1
ATOM 2653 C C . LYS A 1 321 ? 24.037 -16.536 -7.271 1.00 55.31 321 LYS A C 1
ATOM 2655 O O . LYS A 1 321 ? 24.589 -16.641 -8.357 1.00 55.31 321 LYS A O 1
ATOM 2660 N N . GLU A 1 322 ? 22.709 -16.507 -7.143 1.00 60.25 322 GLU A N 1
ATOM 2661 C CA . GLU A 1 322 ? 21.783 -16.648 -8.282 1.00 60.25 322 GLU A CA 1
ATOM 2662 C C . GLU A 1 322 ? 22.018 -15.559 -9.344 1.00 60.25 322 GLU A C 1
ATOM 2664 O O . GLU A 1 322 ? 22.062 -15.831 -10.541 1.00 60.25 322 GLU A O 1
ATOM 2669 N N . ILE A 1 323 ? 22.235 -14.320 -8.898 1.00 61.62 323 ILE A N 1
ATOM 2670 C CA . ILE A 1 323 ? 22.480 -13.172 -9.777 1.00 61.62 323 ILE A CA 1
ATOM 2671 C C . ILE A 1 323 ? 23.854 -13.262 -10.451 1.00 61.62 323 ILE A C 1
ATOM 2673 O O . ILE A 1 323 ? 23.964 -13.003 -11.649 1.00 61.62 323 ILE A O 1
ATOM 2677 N N . GLY A 1 324 ? 24.885 -13.679 -9.714 1.00 62.59 324 GLY A N 1
ATOM 2678 C CA . GLY A 1 324 ? 26.210 -13.945 -10.263 1.00 62.59 324 GLY A CA 1
ATOM 2679 C C . GLY A 1 324 ? 26.178 -15.012 -11.358 1.00 62.59 324 GLY A C 1
ATOM 2680 O O . GLY A 1 324 ? 26.779 -14.810 -12.408 1.00 62.59 324 GLY A O 1
ATOM 2681 N N . GLU A 1 325 ? 25.426 -16.099 -11.171 1.00 64.31 325 GLU A N 1
ATOM 2682 C CA . GLU A 1 325 ? 25.295 -17.165 -12.176 1.00 64.31 325 GLU A CA 1
ATOM 2683 C C . GLU A 1 325 ? 24.488 -16.729 -13.418 1.00 64.31 325 GLU A C 1
ATOM 2685 O O . GLU A 1 325 ? 24.884 -17.022 -14.552 1.00 64.31 325 GLU A O 1
ATOM 2690 N N . ILE A 1 326 ? 23.412 -15.946 -13.248 1.00 66.00 326 ILE A N 1
ATOM 2691 C CA . ILE A 1 326 ? 22.674 -15.343 -14.379 1.00 66.00 326 ILE A CA 1
ATOM 2692 C C . ILE A 1 326 ? 23.601 -14.444 -15.209 1.00 66.00 326 ILE A C 1
ATOM 2694 O O . ILE A 1 326 ? 23.600 -14.504 -16.439 1.00 66.00 326 ILE A O 1
ATOM 2698 N N . LEU A 1 327 ? 24.420 -13.626 -14.550 1.00 64.94 327 LEU A N 1
ATOM 2699 C CA . LEU A 1 327 ? 25.340 -12.726 -15.238 1.00 64.94 327 LEU A CA 1
ATOM 2700 C C . LEU A 1 327 ? 26.490 -13.485 -15.914 1.00 64.94 327 LEU A C 1
ATOM 2702 O O . LEU A 1 327 ? 26.762 -13.237 -17.086 1.00 64.94 327 LEU A O 1
ATOM 2706 N N . LYS A 1 328 ? 27.117 -14.456 -15.237 1.00 66.38 328 LYS A N 1
ATOM 2707 C CA . LYS A 1 328 ? 28.179 -15.297 -15.821 1.00 66.38 328 LYS A CA 1
ATOM 2708 C C . LYS A 1 328 ? 27.702 -16.057 -17.056 1.00 66.38 328 LYS A C 1
ATOM 2710 O O . LYS A 1 328 ? 28.407 -16.079 -18.066 1.00 66.38 328 LYS A O 1
ATOM 2715 N N . SER A 1 329 ? 26.515 -16.665 -17.002 1.00 66.81 329 SER A N 1
ATOM 2716 C CA . SER A 1 329 ? 25.959 -17.411 -18.140 1.00 66.81 329 SER A CA 1
ATOM 2717 C C . SER A 1 329 ? 25.718 -16.510 -19.357 1.00 66.81 329 SER A C 1
ATOM 2719 O O . SER A 1 329 ? 26.121 -16.868 -20.464 1.00 66.81 329 SER A O 1
ATOM 2721 N N . LYS A 1 330 ? 25.169 -15.302 -19.167 1.00 66.12 330 LYS A N 1
ATOM 2722 C CA . LYS A 1 330 ? 24.947 -14.346 -20.266 1.00 66.12 330 LYS A CA 1
ATOM 2723 C C . LYS A 1 330 ? 26.230 -13.722 -20.810 1.00 66.12 330 LYS A C 1
ATOM 2725 O O . LYS A 1 330 ? 26.363 -13.596 -22.024 1.00 66.12 330 LYS A O 1
ATOM 2730 N N . ILE A 1 331 ? 27.202 -13.408 -19.951 1.00 64.75 331 ILE A N 1
ATOM 2731 C CA . ILE A 1 331 ? 28.540 -12.973 -20.384 1.00 64.75 331 ILE A CA 1
ATOM 2732 C C . ILE A 1 331 ? 29.204 -14.075 -21.224 1.00 64.75 331 ILE A C 1
ATOM 2734 O O . ILE A 1 331 ? 29.787 -13.797 -22.268 1.00 64.75 331 ILE A O 1
ATOM 2738 N N . THR A 1 332 ? 29.059 -15.339 -20.820 1.00 63.19 332 THR A N 1
ATOM 2739 C CA . THR A 1 332 ? 29.607 -16.486 -21.559 1.00 63.19 332 THR A CA 1
ATOM 2740 C C . THR A 1 332 ? 28.959 -16.646 -22.937 1.00 63.19 332 THR A C 1
ATOM 2742 O O . THR A 1 332 ? 29.655 -16.970 -23.897 1.00 63.19 332 THR A O 1
ATOM 2745 N N . LEU A 1 333 ? 27.648 -16.413 -23.063 1.00 63.06 333 LEU A N 1
ATOM 2746 C CA . LEU A 1 333 ? 26.948 -16.436 -24.356 1.00 63.06 333 LEU A CA 1
ATOM 2747 C C . LEU A 1 333 ? 27.441 -15.321 -25.290 1.00 63.06 333 LEU A C 1
ATOM 2749 O O . LEU A 1 333 ? 27.766 -15.602 -26.444 1.00 63.06 333 LEU A O 1
ATOM 2753 N N . LEU A 1 334 ? 27.605 -14.107 -24.755 1.00 62.09 334 LEU A N 1
ATOM 2754 C CA . LEU A 1 334 ? 28.158 -12.953 -25.468 1.00 62.09 334 LEU A CA 1
ATOM 2755 C C . LEU A 1 334 ? 29.580 -13.185 -25.981 1.00 62.09 334 LEU A C 1
ATOM 2757 O O . LEU A 1 334 ? 29.856 -12.938 -27.152 1.00 62.09 334 LEU A O 1
ATOM 2761 N N . ILE A 1 335 ? 30.473 -13.697 -25.128 1.00 60.84 335 ILE A N 1
ATOM 2762 C CA . ILE A 1 335 ? 31.860 -14.014 -25.508 1.00 60.84 335 ILE A CA 1
ATOM 2763 C C . ILE A 1 335 ? 31.893 -15.085 -26.610 1.00 60.84 335 ILE A C 1
ATOM 2765 O O . ILE A 1 335 ? 32.764 -15.062 -27.473 1.00 60.84 335 ILE A O 1
ATOM 2769 N N . LYS A 1 336 ? 30.922 -16.007 -26.620 1.00 63.34 336 LYS A N 1
ATOM 2770 C CA . LYS A 1 336 ? 30.805 -17.076 -27.623 1.00 63.34 336 LYS A CA 1
ATOM 2771 C C . LYS A 1 336 ? 30.128 -16.640 -28.931 1.00 63.34 336 LYS A C 1
ATOM 2773 O O . LYS A 1 336 ? 29.868 -17.499 -29.769 1.00 63.34 336 LYS A O 1
ATOM 2778 N N . GLY A 1 337 ? 29.810 -15.354 -29.110 1.00 50.91 337 GLY A N 1
ATOM 2779 C CA . GLY A 1 337 ? 29.183 -14.835 -30.334 1.00 50.91 337 GLY A CA 1
ATOM 2780 C C . GLY A 1 337 ? 27.755 -15.338 -30.576 1.00 50.91 337 GLY A C 1
ATOM 2781 O O . GLY A 1 337 ? 27.230 -15.195 -31.678 1.00 50.91 337 GLY A O 1
ATOM 2782 N N . LYS A 1 338 ? 27.113 -15.934 -29.564 1.00 52.25 338 LYS A N 1
ATOM 2783 C CA . LYS A 1 338 ? 25.694 -16.296 -29.610 1.00 52.25 338 LYS A CA 1
ATOM 2784 C C . LYS A 1 338 ? 24.914 -15.101 -29.059 1.00 52.25 338 LYS A C 1
ATOM 2786 O O . LYS A 1 338 ? 25.218 -14.644 -27.962 1.00 52.25 338 LYS A O 1
ATOM 2791 N N . GLY A 1 339 ? 23.978 -14.559 -29.841 1.00 52.12 339 GLY A N 1
ATOM 2792 C CA . GLY A 1 339 ? 23.174 -13.388 -29.461 1.00 52.12 339 GLY A CA 1
ATOM 2793 C C . GLY A 1 339 ? 22.535 -13.495 -28.063 1.00 52.12 339 GLY A C 1
ATOM 2794 O O . GLY A 1 339 ? 22.342 -14.596 -27.547 1.00 52.12 339 GLY A O 1
ATOM 2795 N N . LEU A 1 340 ? 22.265 -12.328 -27.465 1.00 46.84 340 LEU A N 1
ATOM 2796 C CA . LEU A 1 340 ? 21.838 -12.106 -26.069 1.00 46.84 340 LEU A CA 1
ATOM 2797 C C . LEU A 1 340 ? 20.476 -12.674 -25.655 1.00 46.84 340 LEU A C 1
ATOM 2799 O O . LEU A 1 340 ? 19.551 -12.622 -26.491 1.00 46.84 340 LEU A O 1
#

Mean predicted aligned error: 8.36 Å

Foldseek 3Di:
DPDPDLFAFAEEEADDPPLCLVLLLLLQCLDLQEPRQQAQLCPLDPVCVVQVVLWVPWPPDLLQLLQLLLLLLCCSRHNDCVSVDDRDDPPGDPVSNVVSVVLSPDPQSVVDGTSLSSNVSNQCVSSVVSPHRYYYHYHHNSLVRVVSVCVSRVNYAYEYEDADLLLQLVSLVLDPDPVSVPDDSLNSLVSNVSSLVSLVVCVVVPPLRYHYHYSLCCQVPVQVSVCVVCVSSVHHDDPSSQFAQDDDPPDPPRVPDGGHDNCSRCVSLPVPDLLSLVLSCLSCVVVCVVVVNDRHPRDDDPVSCVVLVVQLVPQDDPSSVVSSVSSVVVVVCVVVVNGD

Secondary structure (DSSP, 8-state):
----SS----EEEE--TTSSHHHHHHHHHTSTTEEE--S---TTSTTHHHHHHHHSS---SHHHHHHHHHHHHHHHHH-SGGGS--S------HHHHHHHHHHTTSTTGGG--SHHHHHHHHHHHHHHHTT-SEEEEE-GGGGG-HHHHHHH-TTPEEEEEE--HHHHHHHHHT--SHHHHH--HHHHHHHHHHHHHHHHHHHHH-TTTEEEEEHHHHHHSHHHHHHHHHHHHT----GGGG--B---TT-STTTT-BS--THHHHTHHHHS-HHHHHHHHHHHHHHHHHTTPPPPS----GGG-HHHHHHHHH--SHHHHHHHHHHHHHHHHHHTT---

Nearest PDB structures (foldseek):
  4gox-assembly1_A  TM=6.841E-01  e=1.156E-10  Picosynechococcus sp. PCC 7002
  3ap3-assembly2_C  TM=6.081E-01  e=1.765E-08  Homo sapiens
  3ap3-assembly1_A  TM=6.276E-01  e=3.085E-08  Homo sapiens
  3ap3-assembly1_B  TM=6.237E-01  e=2.945E-08  Homo sapiens
  3ap3-assembly2_D  TM=6.144E-01  e=9.432E-08  Homo sapiens

pLDDT: mean 82.95, std 16.49, range [34.88, 98.69]

Radius of gyration: 22.28 Å; Cα contacts (8 Å, |Δi|>4): 457; chains: 1; bounding box: 55×42×64 Å

Sequence (340 aa):
MPRKENLKSPIFICGCSRSGTTLLRTILGNHSNIYKIKGETFLFTKNKKLIINALEKKLSNPNETKYLIMSILASLFEGGLNAIPYIEKDEFPAYIKRMSDELMTHEKVDFINDVYDAFDLCANYLAQKENKNRWVEKTPTNIHFIPFTLSHYPDAKIIEIHRDPRAVYLSWKNAEHEYFKKSDFLEAIVTWRKSINAGLKYKNVLKDQYYQVQYKDLILSPENEIKKLCEFLNEDFEPQMLNVKVFNSFFEDTKDKTGFNKIAINRWENLLSENEKILVDLLTKKYRDVLNYPDSNAKLTLSNLLPFLLFTTKTSIESRKEIGEILKSKITLLIKGKGL